Protein AF-A0A9D6UZ31-F1 (afdb_monomer)

Secondary structure (DSSP, 8-state):
------------PPP------PPPPTT-------GGGS--GGGSSS------TT--------HHHHHHH--HHHHHHHHHHHHHHHHHS-TT-TTEEETTHHHHHHHHHHHHHHHHHTT-HHHHHHHHHHHHHHHHSSEEEEEE-GGG-EEEEEEE-HHHHHHHHHHHHHHHHHHHHHHHH---PPPPGGGHHHHSSSSS---HHHHHH-GGGHHHHHHHHHHHHTT-HHHHHHHHHHHHHHHHHHHHHHHT----HHHHHH--HHHHHHHHHHHHHTS--SSHHHHHHHHHHHHHHHHHHHHHHHH--GGGGTT-TTPPP--HHHHHHHHHHHHHHHHHHHHH--S----TT-HHHHHHT--

Organism: NCBI:txid2358

Radius of gyration: 33.97 Å; Cα contacts (8 Å, |Δi|>4): 295; chains: 1; bounding box: 87×53×92 Å

Sequence (363 aa):
MIEVSGSGFGGKLFTKGDVILDRPKKGDIMLNLPFELQNDKRMRENCEPLPPKDLESYCIVNLWRLMITFDAGKIFETVQDMWSHAHRIPPNLPNFHIPDCDQIMMKADFLCSELSKAELAASLGEAKKLQQFWNTAGAPVQIQMGQQGIQECRKLSVFDVLQYQDITQKLMSIVVGELSSRTVMIMPFTKIGYYDGTKVTFSEKAREKFPLIQREMDQAGKCFAFRRHAACVFHLMRVMEHIVQCLADQFRVDLRRRDLREKTWGNLLNEMRNKVNGMKEGTVKQIEKKESFRHICALFDDVCRATRNPLLHAKIMNIESYDEEEARNAIDRVMWFINDLALLSRLTVIDFTNPDLFKKRIR

Structure (mmCIF, N/CA/C/O backbone):
data_AF-A0A9D6UZ31-F1
#
_entry.id   AF-A0A9D6UZ31-F1
#
loop_
_atom_site.group_PDB
_atom_site.id
_atom_site.type_symbol
_atom_site.label_atom_id
_atom_site.label_alt_id
_atom_site.label_comp_id
_atom_site.label_asym_id
_atom_site.label_entity_id
_atom_site.label_seq_id
_atom_site.pdbx_PDB_ins_code
_atom_site.Cartn_x
_atom_site.Cartn_y
_atom_site.Cartn_z
_atom_site.occupancy
_atom_site.B_iso_or_equiv
_atom_site.auth_seq_id
_atom_site.auth_comp_id
_atom_site.auth_asym_id
_atom_site.auth_atom_id
_atom_site.pdbx_PDB_model_num
ATOM 1 N N . MET A 1 1 ? 49.092 -23.821 19.931 1.00 42.19 1 MET A N 1
ATOM 2 C CA . MET A 1 1 ? 48.859 -25.128 19.275 1.00 42.19 1 MET A CA 1
ATOM 3 C C . MET A 1 1 ? 47.354 -25.341 19.246 1.00 42.19 1 MET A C 1
ATOM 5 O O . MET A 1 1 ? 46.794 -25.628 20.287 1.00 42.19 1 MET A O 1
ATOM 9 N N . ILE A 1 2 ? 46.606 -25.066 18.185 1.00 28.67 2 ILE A N 1
ATOM 10 C CA . ILE A 1 2 ? 46.879 -25.100 16.743 1.00 28.67 2 ILE A CA 1
ATOM 11 C C . ILE A 1 2 ? 46.802 -23.676 16.168 1.00 28.67 2 ILE A C 1
ATOM 13 O O . ILE A 1 2 ? 45.868 -22.936 16.463 1.00 28.67 2 ILE A O 1
ATOM 17 N N . GLU A 1 3 ? 47.822 -23.294 15.401 1.00 25.97 3 GLU A N 1
ATOM 18 C CA . GLU A 1 3 ? 47.861 -22.068 14.601 1.00 25.97 3 GLU A CA 1
ATOM 19 C C . GLU A 1 3 ? 47.136 -22.302 13.275 1.00 25.97 3 GLU A C 1
ATOM 21 O O . GLU A 1 3 ? 47.400 -23.289 12.591 1.00 25.97 3 GLU A O 1
ATOM 26 N N . VAL A 1 4 ? 46.274 -21.365 12.884 1.00 30.98 4 VAL A N 1
ATOM 27 C CA . VAL A 1 4 ? 45.922 -21.160 11.476 1.00 30.98 4 VAL A CA 1
ATOM 28 C C . VAL A 1 4 ? 46.147 -19.684 11.180 1.00 30.98 4 VAL A C 1
ATOM 30 O O . VAL A 1 4 ? 45.362 -18.817 11.557 1.00 30.98 4 VAL A O 1
ATOM 33 N N . SER A 1 5 ? 47.289 -19.406 10.562 1.00 35.97 5 SER A N 1
ATOM 34 C CA . SER A 1 5 ? 47.690 -18.106 10.041 1.00 35.97 5 SER A CA 1
ATOM 35 C C . SER A 1 5 ? 46.961 -17.824 8.725 1.00 35.97 5 SER A C 1
ATOM 37 O O . SER A 1 5 ? 47.108 -18.578 7.765 1.00 35.97 5 SER A O 1
ATOM 39 N N . GLY A 1 6 ? 46.211 -16.725 8.665 1.00 30.91 6 GLY A N 1
ATOM 40 C CA . GLY A 1 6 ? 45.540 -16.256 7.454 1.00 30.91 6 GLY A CA 1
ATOM 41 C C . GLY A 1 6 ? 45.381 -14.739 7.474 1.00 30.91 6 GLY A C 1
ATOM 42 O O . GLY A 1 6 ? 44.493 -14.202 8.122 1.00 30.91 6 GLY A O 1
ATOM 43 N N . SER A 1 7 ? 46.309 -14.080 6.792 1.00 31.27 7 SER A N 1
ATOM 44 C CA . SER A 1 7 ? 46.447 -12.654 6.481 1.00 31.27 7 SER A CA 1
ATOM 45 C C . SER A 1 7 ? 45.171 -11.790 6.431 1.00 31.27 7 SER A C 1
ATOM 47 O O . SER A 1 7 ? 44.326 -11.948 5.557 1.00 31.27 7 SER A O 1
ATOM 49 N N . GLY A 1 8 ? 45.142 -10.777 7.302 1.00 33.91 8 GLY A N 1
ATOM 50 C CA . GLY A 1 8 ? 44.978 -9.362 6.945 1.00 33.91 8 GLY A CA 1
ATOM 51 C C . GLY A 1 8 ? 43.795 -8.937 6.071 1.00 33.91 8 GLY A C 1
ATOM 52 O O . GLY A 1 8 ? 43.958 -8.748 4.873 1.00 33.91 8 GLY A O 1
ATOM 53 N N . PHE A 1 9 ? 42.681 -8.577 6.710 1.00 29.66 9 PHE A N 1
ATOM 54 C CA . PHE A 1 9 ? 41.829 -7.472 6.258 1.00 29.66 9 PHE A CA 1
ATOM 55 C C . PHE A 1 9 ? 41.402 -6.653 7.480 1.00 29.66 9 PHE A C 1
ATOM 57 O O . PHE A 1 9 ? 40.640 -7.108 8.331 1.00 29.66 9 PHE A O 1
ATOM 64 N N . GLY A 1 10 ? 41.953 -5.444 7.599 1.00 31.66 10 GLY A N 1
ATOM 65 C CA . GLY A 1 10 ? 41.626 -4.497 8.660 1.00 31.66 10 GLY A CA 1
ATOM 66 C C . GLY A 1 10 ? 40.251 -3.877 8.435 1.00 31.66 10 GLY A C 1
ATOM 67 O O . GLY A 1 10 ? 40.140 -2.828 7.809 1.00 31.66 10 GLY A O 1
ATOM 68 N N . GLY A 1 11 ? 39.206 -4.510 8.963 1.00 28.58 11 GLY A N 1
ATOM 69 C CA . GLY A 1 11 ? 37.891 -3.895 9.118 1.00 28.58 11 GLY A CA 1
ATOM 70 C C . GLY A 1 11 ? 37.799 -3.185 10.467 1.00 28.58 11 GLY A C 1
ATOM 71 O O . GLY A 1 11 ? 37.695 -3.839 11.502 1.00 28.58 11 GLY A O 1
ATOM 72 N N . LYS A 1 12 ? 37.824 -1.847 10.478 1.00 30.34 12 LYS A N 1
ATOM 73 C CA . LYS A 1 12 ? 37.395 -1.078 11.654 1.00 30.34 12 LYS A CA 1
ATOM 74 C C . LYS A 1 12 ? 35.886 -1.265 11.831 1.00 30.34 12 LYS A C 1
ATOM 76 O O . LYS A 1 12 ? 35.104 -0.772 11.022 1.00 30.34 12 LYS A O 1
ATOM 81 N N . LEU A 1 13 ? 35.494 -1.942 12.912 1.00 29.28 13 LEU A N 1
ATOM 82 C CA . LEU A 1 13 ? 34.173 -1.784 13.518 1.00 29.28 13 LEU A CA 1
ATOM 83 C C . LEU A 1 13 ? 33.996 -0.303 13.885 1.00 29.28 13 LEU A C 1
ATOM 85 O O . LEU A 1 13 ? 34.742 0.210 14.718 1.00 29.28 13 LEU A O 1
ATOM 89 N N . PHE A 1 14 ? 33.006 0.368 13.299 1.00 30.25 14 PHE A N 1
ATOM 90 C CA . PHE A 1 14 ? 32.511 1.631 13.837 1.00 30.25 14 PHE A CA 1
ATOM 91 C C . PHE A 1 14 ? 31.287 1.361 14.704 1.00 30.25 14 PHE A C 1
ATOM 93 O O . PHE A 1 14 ? 30.299 0.762 14.282 1.00 30.25 14 PHE A O 1
ATOM 100 N N . THR A 1 15 ? 31.413 1.773 15.959 1.00 31.95 15 THR A N 1
ATOM 101 C CA . THR A 1 15 ? 30.389 1.728 16.990 1.00 31.95 15 THR A CA 1
ATOM 102 C C . THR A 1 15 ? 29.293 2.759 16.737 1.00 31.95 15 THR A C 1
ATOM 104 O O . THR A 1 15 ? 29.539 3.850 16.232 1.00 31.95 15 THR A O 1
ATOM 107 N N . LYS A 1 16 ? 28.092 2.374 17.167 1.00 36.47 16 LYS A N 1
ATOM 108 C CA . LYS A 1 16 ? 26.854 3.142 17.321 1.00 36.47 16 LYS A CA 1
ATOM 109 C C . LYS A 1 16 ? 27.105 4.609 17.722 1.00 36.47 16 LYS A C 1
ATOM 111 O O . LYS A 1 16 ? 27.564 4.875 18.829 1.00 36.47 16 LYS A O 1
ATOM 116 N N . GLY A 1 17 ? 26.770 5.528 16.823 1.00 28.98 17 GLY A N 1
ATOM 117 C CA . GLY A 1 17 ? 26.708 6.970 17.047 1.00 28.98 17 GLY A CA 1
ATOM 118 C C . GLY A 1 17 ? 25.622 7.545 16.143 1.00 28.98 17 GLY A C 1
ATOM 119 O O . GLY A 1 17 ? 25.497 7.124 14.993 1.00 28.98 17 GLY A O 1
ATOM 120 N N . ASP A 1 18 ? 24.787 8.414 16.698 1.00 30.33 18 ASP A N 1
ATOM 121 C CA . ASP A 1 18 ? 23.574 8.932 16.072 1.00 30.33 18 ASP A CA 1
ATOM 122 C C . ASP A 1 18 ? 23.860 9.598 14.719 1.00 30.33 18 ASP A C 1
ATOM 124 O O . ASP A 1 18 ? 24.549 10.614 14.634 1.00 30.33 18 ASP A O 1
ATOM 128 N N . VAL A 1 19 ? 23.302 9.036 13.643 1.00 28.27 19 VAL A N 1
ATOM 129 C CA . VAL A 1 19 ? 23.251 9.714 12.345 1.00 28.27 19 VAL A CA 1
ATOM 130 C C . VAL A 1 19 ? 22.052 10.651 12.379 1.00 28.27 19 VAL A C 1
ATOM 132 O O . VAL A 1 19 ? 20.923 10.264 12.075 1.00 28.27 19 VAL A O 1
ATOM 135 N N . ILE A 1 20 ? 22.303 11.901 12.758 1.00 30.25 20 ILE A N 1
ATOM 136 C CA . ILE A 1 20 ? 21.423 13.010 12.397 1.00 30.25 20 ILE A CA 1
ATOM 137 C C . ILE A 1 20 ? 21.547 13.156 10.878 1.00 30.25 20 ILE A C 1
ATOM 139 O O . ILE A 1 20 ? 22.547 13.657 10.368 1.00 30.25 20 ILE A O 1
ATOM 143 N N . LEU A 1 21 ? 20.557 12.653 10.139 1.00 29.62 21 LEU A N 1
ATOM 144 C CA . LEU A 1 21 ? 20.412 12.968 8.722 1.00 29.62 21 LEU A CA 1
ATOM 145 C C . LEU A 1 21 ? 19.961 14.425 8.627 1.00 29.62 21 LEU A C 1
ATOM 147 O O . LEU A 1 21 ? 18.776 14.728 8.785 1.00 29.62 21 LEU A O 1
ATOM 151 N N . ASP A 1 22 ? 20.913 15.324 8.389 1.00 32.62 22 ASP A N 1
ATOM 152 C CA . ASP A 1 22 ? 20.599 16.679 7.957 1.00 32.62 22 ASP A CA 1
ATOM 153 C C . ASP A 1 22 ? 19.713 16.603 6.707 1.00 32.62 22 ASP A C 1
ATOM 155 O O . ASP A 1 22 ? 19.999 15.876 5.749 1.00 32.62 22 ASP A O 1
ATOM 159 N N . ARG A 1 23 ? 18.593 17.336 6.725 1.00 29.58 23 ARG A N 1
ATOM 160 C CA . ARG A 1 23 ? 17.731 17.469 5.546 1.00 29.58 23 ARG A CA 1
ATOM 161 C C . ARG A 1 23 ? 18.576 18.055 4.409 1.00 29.58 23 ARG A C 1
ATOM 163 O O . ARG A 1 23 ? 19.210 19.089 4.633 1.00 29.58 23 ARG A O 1
ATOM 170 N N . PRO A 1 24 ? 18.552 17.484 3.191 1.00 31.73 24 PRO A N 1
ATOM 171 C CA . PRO A 1 24 ? 19.231 18.105 2.067 1.00 31.73 24 PRO A CA 1
ATOM 172 C C . PRO A 1 24 ? 18.641 19.500 1.857 1.00 31.73 24 PRO A C 1
ATOM 174 O O . PRO A 1 24 ? 17.418 19.677 1.771 1.00 31.73 24 PRO A O 1
ATOM 177 N N . LYS A 1 25 ? 19.513 20.510 1.821 1.00 38.84 25 LYS A N 1
ATOM 178 C CA . LYS A 1 25 ? 19.109 21.858 1.435 1.00 38.84 25 LYS A CA 1
ATOM 179 C C . LYS A 1 25 ? 18.654 21.804 -0.021 1.00 38.84 25 LYS A C 1
ATOM 181 O O . LYS A 1 25 ? 19.162 21.037 -0.837 1.00 38.84 25 LYS A O 1
ATOM 186 N N . LYS A 1 26 ? 17.638 22.606 -0.333 1.00 30.84 26 LYS A N 1
ATOM 187 C CA . LYS A 1 26 ? 17.057 22.736 -1.671 1.00 30.84 26 LYS A CA 1
ATOM 188 C C . LYS A 1 26 ? 18.164 23.160 -2.655 1.00 30.84 26 LYS A C 1
ATOM 190 O O . LYS A 1 26 ? 18.496 24.338 -2.704 1.00 30.84 26 LYS A O 1
ATOM 195 N N . GLY A 1 27 ? 18.742 22.202 -3.383 1.00 40.00 27 GLY A N 1
ATOM 196 C CA . GLY A 1 27 ? 19.850 22.432 -4.321 1.00 40.00 27 GLY A CA 1
ATOM 197 C C . GLY A 1 27 ? 20.793 21.241 -4.538 1.00 40.00 27 GLY A C 1
ATOM 198 O O . GLY A 1 27 ? 21.390 21.145 -5.604 1.00 40.00 27 GLY A O 1
ATOM 199 N N . ASP A 1 28 ? 20.871 20.295 -3.599 1.00 36.41 28 ASP A N 1
ATOM 200 C CA . ASP A 1 28 ? 21.966 19.310 -3.581 1.00 36.41 28 ASP A CA 1
ATOM 201 C C . ASP A 1 28 ? 21.603 17.934 -4.167 1.00 36.41 28 ASP A C 1
ATOM 203 O O . ASP A 1 28 ? 21.818 16.922 -3.515 1.00 36.41 28 ASP A O 1
ATOM 207 N N . ILE A 1 29 ? 21.061 17.872 -5.389 1.00 36.91 29 ILE A N 1
ATOM 208 C CA . ILE A 1 29 ? 21.222 16.709 -6.292 1.00 36.91 29 ILE A CA 1
ATOM 209 C C . ILE A 1 29 ? 21.185 17.236 -7.734 1.00 36.91 29 ILE A C 1
ATOM 211 O O . ILE A 1 29 ? 20.146 17.228 -8.391 1.00 36.91 29 ILE A O 1
ATOM 215 N N . MET A 1 30 ? 22.321 17.717 -8.237 1.00 30.22 30 MET A N 1
ATOM 216 C CA . MET A 1 30 ? 22.546 17.840 -9.678 1.00 30.22 30 MET A CA 1
ATOM 217 C C . MET A 1 30 ? 23.389 16.646 -10.116 1.00 30.22 30 MET A C 1
ATOM 219 O O . MET A 1 30 ? 24.592 16.593 -9.866 1.00 30.22 30 MET A O 1
ATOM 223 N N . LEU A 1 31 ? 22.751 15.665 -10.755 1.00 36.84 31 LEU A N 1
ATOM 224 C CA . LEU A 1 31 ? 23.470 14.703 -11.583 1.00 36.84 31 LEU A CA 1
ATOM 225 C C . LEU A 1 31 ? 24.083 15.496 -12.744 1.00 36.84 31 LEU A C 1
ATOM 227 O O . LEU A 1 31 ? 23.355 16.130 -13.507 1.00 36.84 31 LEU A O 1
ATOM 231 N N . ASN A 1 32 ? 25.414 15.498 -12.841 1.00 34.50 32 ASN A N 1
ATOM 232 C CA . ASN A 1 32 ? 26.151 16.114 -13.943 1.00 34.50 32 ASN A CA 1
ATOM 233 C C . ASN A 1 32 ? 25.813 15.394 -15.258 1.00 34.50 32 ASN A C 1
ATOM 235 O O . ASN A 1 32 ? 26.484 14.442 -15.649 1.00 34.50 32 ASN A O 1
ATOM 239 N N . LEU A 1 33 ? 24.758 15.847 -15.930 1.00 34.47 33 LEU A N 1
ATOM 240 C CA . LEU A 1 33 ? 24.514 15.583 -17.344 1.00 34.47 33 LEU A CA 1
ATOM 241 C C . LEU A 1 33 ? 25.217 16.667 -18.185 1.00 34.47 33 LEU A C 1
ATOM 243 O O . LEU A 1 33 ? 25.325 17.807 -17.724 1.00 34.47 33 LEU A O 1
ATOM 247 N N . PRO A 1 34 ? 25.685 16.349 -19.406 1.00 37.41 34 PRO A N 1
ATOM 248 C CA .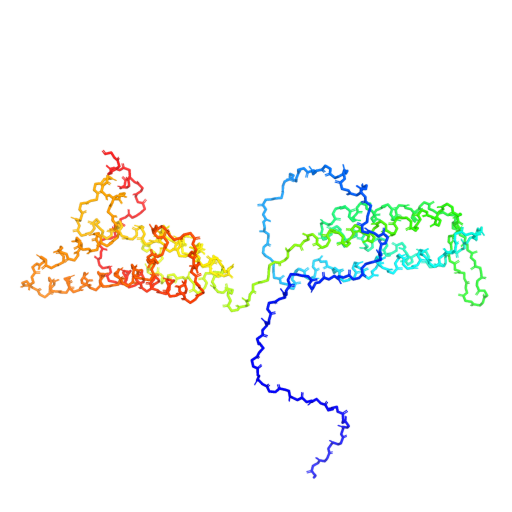 PRO A 1 34 ? 26.323 17.319 -20.292 1.00 37.41 34 PRO A CA 1
ATOM 249 C C . PRO A 1 34 ? 25.437 18.552 -20.534 1.00 37.41 34 PRO A C 1
ATOM 251 O O . PRO A 1 34 ? 24.231 18.433 -20.761 1.00 37.41 34 PRO A O 1
ATOM 254 N N . PHE A 1 35 ? 26.054 19.737 -20.511 1.00 38.12 35 PHE A N 1
ATOM 255 C CA . PHE A 1 35 ? 25.408 21.059 -20.593 1.00 38.12 35 PHE A CA 1
ATOM 256 C C . PHE A 1 35 ? 24.527 21.254 -21.848 1.00 38.12 35 PHE A C 1
ATOM 258 O O . PHE A 1 35 ? 23.606 22.067 -21.851 1.00 38.12 35 PHE A O 1
ATOM 265 N N . GLU A 1 36 ? 24.750 20.462 -22.897 1.00 43.03 36 GLU A N 1
ATOM 266 C CA . GLU A 1 36 ? 24.032 20.538 -24.176 1.00 43.03 36 GLU A CA 1
ATOM 267 C C . GLU A 1 36 ? 22.609 19.945 -24.138 1.00 43.03 36 GLU A C 1
ATOM 269 O O . GLU A 1 36 ? 21.803 20.242 -25.015 1.00 43.03 36 GLU A O 1
ATOM 274 N N . LEU A 1 37 ? 22.243 19.188 -23.095 1.00 40.44 37 LEU A N 1
ATOM 275 C CA . LEU A 1 37 ? 20.915 18.564 -22.960 1.00 40.44 37 LEU A CA 1
ATOM 276 C C . LEU A 1 37 ? 19.906 19.381 -22.134 1.00 40.44 37 LEU A C 1
ATOM 278 O O . LEU A 1 37 ? 18.728 19.031 -22.082 1.00 40.44 37 LEU A O 1
ATOM 282 N N . GLN A 1 38 ? 20.324 20.476 -21.493 1.00 40.34 38 GLN A N 1
ATOM 283 C CA . GLN A 1 38 ? 19.450 21.229 -20.581 1.00 40.34 38 GLN A CA 1
ATOM 284 C C . GLN A 1 38 ? 18.554 22.274 -21.273 1.00 40.34 38 GLN A C 1
ATOM 286 O O . GLN A 1 38 ? 17.633 22.786 -20.637 1.00 40.34 38 GLN A O 1
ATOM 291 N N . ASN A 1 39 ? 18.760 22.562 -22.566 1.00 38.50 39 ASN A N 1
ATOM 292 C CA . ASN A 1 39 ? 18.092 23.676 -23.259 1.00 38.50 39 ASN A CA 1
ATOM 293 C C . ASN A 1 39 ? 17.247 23.304 -24.494 1.00 38.50 39 ASN A C 1
ATOM 295 O O . ASN A 1 39 ? 16.763 24.210 -25.178 1.00 38.50 39 ASN A O 1
ATOM 299 N N . ASP A 1 40 ? 16.999 22.021 -24.786 1.00 44.62 40 ASP A N 1
ATOM 300 C CA . ASP A 1 40 ? 16.168 21.671 -25.947 1.00 44.62 40 ASP A CA 1
ATOM 301 C C . ASP A 1 40 ? 14.661 21.782 -25.646 1.00 44.62 40 ASP A C 1
ATOM 303 O O . ASP A 1 40 ? 14.027 20.896 -25.065 1.00 44.62 40 ASP A O 1
ATOM 307 N N . LYS A 1 41 ? 14.064 22.903 -26.070 1.00 39.81 41 LYS A N 1
ATOM 308 C CA . LYS A 1 41 ? 12.619 23.166 -25.983 1.00 39.81 41 LYS A CA 1
ATOM 309 C C . LYS A 1 41 ? 11.765 22.183 -26.800 1.00 39.81 41 LYS A C 1
ATOM 311 O O . LYS A 1 41 ? 10.575 22.076 -26.522 1.00 39.81 41 LYS A O 1
ATOM 316 N N . ARG A 1 42 ? 12.333 21.429 -27.753 1.00 43.38 42 ARG A N 1
ATOM 317 C CA . ARG A 1 42 ? 11.561 20.537 -28.642 1.00 43.38 42 ARG A CA 1
ATOM 318 C C . ARG A 1 42 ? 11.074 19.242 -27.989 1.00 43.38 42 ARG A C 1
ATOM 320 O O . ARG A 1 42 ? 10.175 18.604 -28.528 1.00 43.38 42 ARG A O 1
ATOM 327 N N . MET A 1 43 ? 11.588 18.878 -26.814 1.00 36.53 43 MET A N 1
ATOM 328 C CA . MET A 1 43 ? 11.158 17.670 -26.091 1.00 36.53 43 MET A CA 1
ATOM 329 C C . MET A 1 43 ? 9.902 17.868 -25.222 1.00 36.53 43 MET A C 1
ATOM 331 O O . MET A 1 43 ? 9.382 16.893 -24.688 1.00 36.53 43 MET A O 1
ATOM 335 N N . ARG A 1 44 ? 9.396 19.102 -25.055 1.00 37.81 44 ARG A N 1
ATOM 336 C CA . ARG A 1 44 ? 8.249 19.376 -24.162 1.00 37.81 44 ARG A CA 1
ATOM 337 C C . ARG A 1 44 ? 6.886 19.445 -24.851 1.00 37.81 44 ARG A C 1
ATOM 339 O O . ARG A 1 44 ? 5.886 19.423 -24.146 1.00 37.81 44 ARG A O 1
ATOM 346 N N . GLU A 1 45 ? 6.819 19.504 -26.181 1.00 37.41 45 GLU A N 1
ATOM 347 C CA . GLU A 1 45 ? 5.571 19.875 -26.876 1.00 37.41 45 GLU A CA 1
ATOM 348 C C . GLU A 1 45 ? 4.908 18.759 -27.705 1.00 37.41 45 GLU A C 1
ATOM 350 O O . GLU A 1 45 ? 3.845 19.001 -28.257 1.00 37.41 45 GLU A O 1
ATOM 355 N N . ASN A 1 46 ? 5.435 17.525 -27.744 1.00 38.22 46 ASN A N 1
ATOM 356 C CA . ASN A 1 46 ? 4.878 16.456 -28.603 1.00 38.22 46 ASN A CA 1
ATOM 357 C C . ASN A 1 46 ? 4.524 15.129 -27.904 1.00 38.22 46 ASN A C 1
ATOM 359 O O . ASN A 1 46 ? 4.414 14.097 -28.563 1.00 38.22 46 ASN A O 1
ATOM 363 N N . CYS A 1 47 ? 4.289 15.135 -26.593 1.00 32.53 47 CYS A N 1
ATOM 364 C CA . CYS A 1 47 ? 3.661 13.994 -25.922 1.00 32.53 47 CYS A CA 1
ATOM 365 C C . CYS A 1 47 ? 2.218 14.353 -25.570 1.00 32.53 47 CYS A C 1
ATOM 367 O O . CYS A 1 47 ? 1.938 14.787 -24.453 1.00 32.53 47 CYS A O 1
ATOM 369 N N . GLU A 1 48 ? 1.295 14.177 -26.520 1.00 37.16 48 GLU A N 1
ATOM 370 C CA . GLU A 1 48 ? -0.112 14.031 -26.147 1.00 37.16 48 GLU A CA 1
ATOM 371 C C . GLU A 1 48 ? -0.227 12.822 -25.204 1.00 37.16 48 GLU A C 1
ATOM 373 O O . GLU A 1 48 ? 0.270 11.738 -25.534 1.00 37.16 48 GLU A O 1
ATOM 378 N N . PRO A 1 49 ? -0.835 12.969 -24.015 1.00 39.16 49 PRO A N 1
ATOM 379 C CA . PRO A 1 49 ? -1.029 11.840 -23.130 1.00 39.16 49 PRO A CA 1
ATOM 380 C C . PRO A 1 49 ? -2.072 10.923 -23.765 1.00 39.16 49 PRO A C 1
ATOM 382 O O . PRO A 1 49 ? -3.261 11.238 -23.796 1.00 39.16 49 PRO A O 1
ATOM 385 N N . LEU A 1 50 ? -1.631 9.768 -24.265 1.00 39.62 50 LEU A N 1
ATOM 386 C CA . LEU A 1 50 ? -2.550 8.673 -24.541 1.00 39.62 50 LEU A CA 1
ATOM 387 C C . LEU A 1 50 ? -3.268 8.343 -23.224 1.00 39.62 50 LEU A C 1
ATOM 389 O O . LEU A 1 50 ? -2.589 8.047 -22.236 1.00 39.62 50 LEU A O 1
ATOM 393 N N . PRO A 1 51 ? -4.610 8.403 -23.163 1.00 38.06 51 PRO A N 1
ATOM 394 C CA . PRO A 1 51 ? -5.315 7.989 -21.968 1.00 38.06 51 PRO A CA 1
ATOM 395 C C . PRO A 1 51 ? -5.101 6.479 -21.812 1.00 38.06 51 PRO A C 1
ATOM 397 O O . PRO A 1 51 ? -5.429 5.723 -22.734 1.00 38.06 51 PRO A O 1
ATOM 400 N N . PRO A 1 52 ? -4.554 6.008 -20.683 1.00 46.81 52 PRO A N 1
ATOM 401 C CA . PRO A 1 52 ? -4.421 4.585 -20.460 1.00 46.81 52 PRO A CA 1
ATOM 402 C C . PRO A 1 52 ? -5.812 4.007 -20.197 1.00 46.81 52 PRO A C 1
ATOM 404 O O . PRO A 1 52 ? -6.380 4.168 -19.119 1.00 46.81 52 PRO A O 1
ATOM 407 N N . LYS A 1 53 ? -6.376 3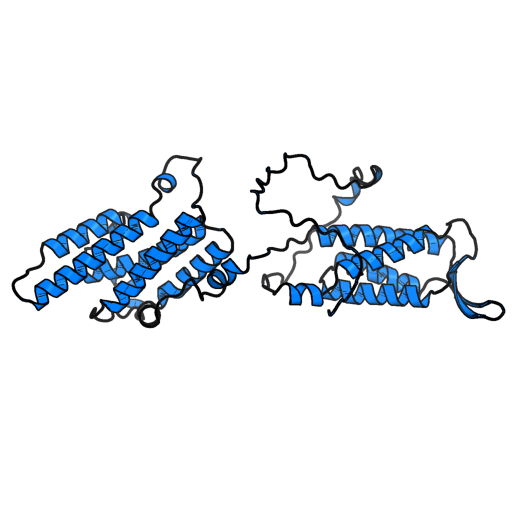.344 -21.208 1.00 46.62 53 LYS A N 1
ATOM 408 C CA . LYS A 1 53 ? -7.477 2.403 -21.009 1.00 46.62 53 LYS A CA 1
ATOM 409 C C . LYS A 1 53 ? -6.875 1.176 -20.314 1.00 46.62 53 LYS A C 1
ATOM 411 O O . LYS A 1 53 ? -6.011 0.527 -20.891 1.00 46.62 53 LYS A O 1
ATOM 416 N N . ASP A 1 54 ? -7.298 0.952 -19.069 1.00 42.50 54 ASP A N 1
ATOM 417 C CA . ASP A 1 54 ? -7.021 -0.204 -18.193 1.00 42.50 54 ASP A CA 1
ATOM 418 C C . ASP A 1 54 ? -5.844 -0.103 -17.188 1.00 42.50 54 ASP A C 1
ATOM 420 O O . ASP A 1 54 ? -5.434 -1.112 -16.615 1.00 42.50 54 ASP A O 1
ATOM 424 N N . LEU A 1 55 ? -5.344 1.099 -16.856 1.00 44.84 55 LEU A N 1
ATOM 425 C CA . LEU A 1 55 ? -4.454 1.299 -15.689 1.00 44.84 55 LEU A CA 1
ATOM 426 C C . LEU A 1 55 ? -5.257 1.570 -14.402 1.00 44.84 55 LEU A C 1
ATOM 428 O O . LEU A 1 55 ? -5.268 2.700 -13.920 1.00 44.84 55 LEU A O 1
ATOM 432 N N . GLU A 1 56 ? -5.930 0.576 -13.813 1.00 48.72 56 GLU A N 1
ATOM 433 C CA . GLU A 1 56 ? -6.712 0.824 -12.577 1.00 48.72 56 GLU A CA 1
ATOM 434 C C . GLU A 1 56 ? -6.426 -0.097 -11.381 1.00 48.72 56 GLU A C 1
ATOM 436 O O . GLU A 1 56 ? -7.186 -0.119 -10.414 1.00 48.72 56 GLU A O 1
ATOM 441 N N . SER A 1 57 ? -5.290 -0.797 -11.339 1.00 56.19 57 SER A N 1
ATOM 442 C CA . SER A 1 57 ? -4.880 -1.450 -10.089 1.00 56.19 57 SER A CA 1
ATOM 443 C C . SER A 1 57 ? -3.398 -1.279 -9.802 1.00 56.19 57 SER A C 1
ATOM 445 O O . SER A 1 57 ? -2.550 -1.906 -10.431 1.00 56.19 57 SER A O 1
ATOM 447 N N . TYR A 1 58 ? -3.086 -0.472 -8.788 1.00 66.69 58 TYR A N 1
ATOM 448 C CA . TYR A 1 58 ? -1.796 -0.547 -8.113 1.00 66.69 58 TYR A CA 1
ATOM 449 C C . TYR A 1 58 ? -1.583 -1.990 -7.634 1.00 66.69 58 TYR A C 1
ATOM 451 O O . TYR A 1 58 ? -2.400 -2.523 -6.881 1.00 66.69 58 TYR A O 1
ATOM 459 N N . CYS A 1 59 ? -0.501 -2.631 -8.072 1.00 71.38 59 CYS A N 1
ATOM 460 C CA . CYS A 1 59 ? -0.131 -3.963 -7.609 1.00 71.38 59 CYS A CA 1
ATOM 461 C C . CYS A 1 59 ? 0.924 -3.847 -6.507 1.00 71.38 59 CYS A C 1
ATOM 463 O O . CYS A 1 59 ? 1.908 -3.120 -6.647 1.00 71.38 59 CYS A O 1
ATOM 465 N N . ILE A 1 60 ? 0.732 -4.580 -5.412 1.00 81.69 60 ILE A N 1
ATOM 466 C CA . ILE A 1 60 ? 1.736 -4.696 -4.357 1.00 81.69 60 ILE A CA 1
ATOM 467 C C . ILE A 1 60 ? 2.510 -5.982 -4.595 1.00 81.69 60 ILE A C 1
ATOM 469 O O . ILE A 1 60 ? 1.983 -7.087 -4.469 1.00 81.69 60 ILE A O 1
ATOM 473 N N . VAL A 1 61 ? 3.777 -5.816 -4.954 1.00 84.38 61 VAL A N 1
ATOM 474 C CA . VAL A 1 61 ? 4.725 -6.903 -5.179 1.00 84.38 61 VAL A CA 1
ATOM 475 C C . VAL A 1 61 ? 5.823 -6.837 -4.127 1.00 84.38 61 VAL A C 1
ATOM 477 O O . VAL A 1 61 ? 6.235 -5.758 -3.703 1.00 84.38 61 VAL A O 1
ATOM 480 N N . ASN A 1 62 ? 6.305 -7.998 -3.684 1.00 86.31 62 ASN A N 1
ATOM 481 C CA . ASN A 1 62 ? 7.515 -8.020 -2.871 1.00 86.31 62 ASN A CA 1
ATOM 482 C C . ASN A 1 62 ? 8.727 -7.619 -3.732 1.00 86.31 62 ASN A C 1
ATOM 484 O O . ASN A 1 62 ? 8.720 -7.785 -4.954 1.00 86.31 62 ASN A O 1
ATOM 488 N N . LEU A 1 63 ? 9.767 -7.089 -3.084 1.00 86.31 63 LEU A N 1
ATOM 489 C CA . LEU A 1 63 ? 10.944 -6.561 -3.776 1.00 86.31 63 LEU A CA 1
ATOM 490 C C . LEU A 1 63 ? 11.629 -7.621 -4.650 1.00 86.31 63 LEU A C 1
ATOM 492 O O . LEU A 1 63 ? 12.027 -7.316 -5.767 1.00 86.31 63 LEU A O 1
ATOM 496 N N . TRP A 1 64 ? 11.698 -8.871 -4.182 1.00 87.44 64 TRP A N 1
ATOM 497 C CA . TRP A 1 64 ? 12.255 -9.979 -4.961 1.00 87.44 64 TRP A CA 1
ATOM 498 C C . TRP A 1 64 ? 11.511 -10.171 -6.283 1.00 87.44 64 TRP A C 1
ATOM 500 O O . TRP A 1 64 ? 12.130 -10.217 -7.339 1.00 87.44 64 TRP A O 1
ATOM 510 N N . ARG A 1 65 ? 10.175 -10.214 -6.237 1.00 85.81 65 ARG A N 1
ATOM 511 C CA . ARG A 1 65 ? 9.325 -10.352 -7.417 1.00 85.81 65 ARG A CA 1
ATOM 512 C C . ARG A 1 65 ? 9.531 -9.188 -8.377 1.00 85.81 65 ARG A C 1
ATOM 514 O O . ARG A 1 65 ? 9.609 -9.427 -9.574 1.00 85.81 65 ARG A O 1
ATOM 521 N N . LEU A 1 66 ? 9.656 -7.961 -7.867 1.00 86.06 66 LEU A N 1
ATOM 522 C CA . LEU A 1 66 ? 9.969 -6.794 -8.692 1.00 86.06 66 LEU A CA 1
ATOM 523 C C . LEU A 1 66 ? 11.320 -6.968 -9.407 1.00 86.06 66 LEU A C 1
ATOM 525 O O . LEU A 1 66 ? 11.375 -6.819 -10.622 1.00 86.06 66 LEU A O 1
ATOM 529 N N . MET A 1 67 ? 12.367 -7.363 -8.675 1.00 84.31 67 MET A N 1
ATOM 530 C CA . MET A 1 67 ? 13.722 -7.552 -9.213 1.00 84.31 67 MET A CA 1
ATOM 531 C C . MET A 1 67 ? 13.824 -8.683 -10.247 1.00 84.31 67 MET A C 1
ATOM 533 O O . MET A 1 67 ? 14.614 -8.573 -11.175 1.00 84.31 67 MET A O 1
ATOM 537 N N . ILE A 1 68 ? 13.040 -9.761 -10.116 1.00 85.50 68 ILE A N 1
ATOM 538 C CA . ILE A 1 68 ? 13.029 -10.855 -11.110 1.00 85.50 68 ILE A CA 1
ATOM 539 C C . ILE A 1 68 ? 12.085 -10.595 -12.291 1.00 85.50 68 ILE A C 1
ATOM 541 O O . ILE A 1 68 ? 12.147 -11.323 -13.278 1.00 85.50 68 ILE A O 1
ATOM 545 N N . THR A 1 69 ? 11.167 -9.625 -12.183 1.00 84.12 69 THR A N 1
ATOM 546 C CA . THR A 1 69 ? 10.219 -9.325 -13.272 1.00 84.12 69 THR A CA 1
ATOM 547 C C . THR A 1 69 ? 10.940 -8.644 -14.429 1.00 84.12 69 THR A C 1
ATOM 549 O O . THR A 1 69 ? 10.662 -8.958 -15.583 1.00 84.12 69 THR A O 1
ATOM 552 N N . PHE A 1 70 ? 11.878 -7.749 -14.122 1.00 85.19 70 PHE A N 1
ATOM 553 C CA . PHE A 1 70 ? 12.793 -7.164 -15.093 1.00 85.19 70 PHE A CA 1
ATOM 554 C C . PHE A 1 70 ? 14.053 -6.666 -14.380 1.00 85.19 70 PHE A C 1
ATOM 556 O O . PHE A 1 70 ? 13.984 -6.137 -13.267 1.00 85.19 70 PHE A O 1
ATOM 563 N N . ASP A 1 71 ? 15.201 -6.799 -15.036 1.00 89.94 71 ASP A N 1
ATOM 564 C CA . ASP A 1 71 ? 16.471 -6.309 -14.506 1.00 89.94 71 ASP A CA 1
ATOM 565 C C . ASP A 1 71 ? 16.768 -4.914 -15.070 1.00 89.94 71 ASP A C 1
ATOM 567 O O . ASP A 1 71 ? 17.357 -4.757 -16.140 1.00 89.94 71 ASP A O 1
ATOM 571 N N . ALA A 1 72 ? 16.330 -3.876 -14.348 1.00 91.19 72 ALA A N 1
ATOM 572 C CA . ALA A 1 72 ? 16.558 -2.483 -14.737 1.00 91.19 72 ALA A CA 1
ATOM 573 C C . ALA A 1 72 ? 18.051 -2.155 -14.914 1.00 91.19 72 ALA A C 1
ATOM 575 O O . ALA A 1 72 ? 18.404 -1.381 -15.805 1.00 91.19 72 ALA A O 1
ATOM 576 N N . GLY A 1 73 ? 18.918 -2.760 -14.092 1.00 92.75 73 GLY A N 1
ATOM 577 C CA . GLY A 1 73 ? 20.365 -2.604 -14.200 1.00 92.75 73 GLY A CA 1
ATOM 578 C C . GLY A 1 73 ? 20.867 -3.195 -15.509 1.00 92.75 73 GLY A C 1
ATOM 579 O O . GLY A 1 73 ? 21.525 -2.505 -16.284 1.00 92.75 73 GLY A O 1
ATOM 580 N N . LYS A 1 74 ? 20.458 -4.428 -15.822 1.00 94.81 74 LYS A N 1
ATOM 581 C CA . LYS A 1 74 ? 20.854 -5.095 -17.062 1.00 94.81 74 LYS A CA 1
ATOM 582 C C . LYS A 1 74 ? 20.305 -4.421 -18.315 1.00 94.81 74 LYS A C 1
ATOM 584 O O . LYS A 1 74 ? 21.016 -4.358 -19.320 1.00 94.81 74 LYS A O 1
ATOM 589 N N . ILE A 1 75 ? 19.075 -3.902 -18.273 1.00 95.00 75 ILE A N 1
ATOM 590 C CA . ILE A 1 75 ? 18.511 -3.073 -19.349 1.00 95.00 75 ILE A CA 1
ATOM 591 C C . ILE A 1 75 ? 19.424 -1.866 -19.580 1.00 95.00 75 ILE A C 1
ATOM 593 O O . ILE A 1 75 ? 19.887 -1.661 -20.700 1.00 95.00 75 ILE A O 1
ATOM 597 N N . PHE A 1 76 ? 19.724 -1.103 -18.526 1.00 95.38 76 PHE A N 1
ATOM 598 C CA . PHE A 1 76 ? 20.550 0.098 -18.627 1.00 95.38 76 PHE A CA 1
ATOM 599 C C . PHE A 1 76 ? 21.965 -0.208 -19.135 1.00 95.38 76 PHE A C 1
ATOM 601 O O . PHE A 1 76 ? 22.415 0.427 -20.085 1.00 95.38 76 PHE A O 1
ATOM 608 N N . GLU A 1 77 ? 22.635 -1.217 -18.572 1.00 96.19 77 GLU A N 1
ATOM 609 C CA . GLU A 1 77 ? 23.958 -1.670 -19.021 1.00 96.19 77 GLU A CA 1
ATOM 610 C C . GLU A 1 77 ? 23.955 -2.052 -20.503 1.00 96.19 77 GLU A C 1
ATOM 612 O O . GLU A 1 77 ? 24.858 -1.673 -21.245 1.00 96.19 77 GLU A O 1
ATOM 617 N N . THR A 1 78 ? 22.929 -2.779 -20.953 1.00 97.38 78 THR A N 1
ATOM 618 C CA . THR A 1 78 ? 22.835 -3.232 -22.346 1.00 97.38 78 THR A CA 1
ATOM 619 C C . THR A 1 78 ? 22.612 -2.056 -23.296 1.00 97.38 78 THR A C 1
ATOM 621 O O . THR A 1 78 ? 23.261 -1.980 -24.338 1.00 97.38 78 THR A O 1
ATOM 624 N N . VAL A 1 79 ? 21.747 -1.104 -22.933 1.00 96.75 79 VAL A N 1
ATOM 625 C CA . VAL A 1 79 ? 21.538 0.119 -23.724 1.00 96.75 79 VAL A CA 1
ATOM 626 C C . VAL A 1 79 ? 22.813 0.963 -23.769 1.00 96.75 79 VAL A C 1
ATOM 628 O O . VAL A 1 79 ? 23.200 1.421 -24.843 1.00 96.75 79 VAL A O 1
ATOM 631 N N . GLN A 1 80 ? 23.499 1.128 -22.636 1.00 97.06 80 GLN A N 1
ATOM 632 C CA . GLN A 1 80 ? 24.751 1.880 -22.545 1.00 97.06 80 GLN A CA 1
ATOM 633 C C . GLN A 1 80 ? 25.869 1.243 -23.379 1.00 97.06 80 GLN A C 1
ATOM 635 O O . GLN A 1 80 ? 26.633 1.955 -24.036 1.00 97.06 80 GLN A O 1
ATOM 640 N N . ASP A 1 81 ? 25.968 -0.083 -23.370 1.00 96.81 81 ASP A N 1
ATOM 641 C CA . ASP A 1 81 ? 26.939 -0.826 -24.166 1.00 96.81 81 ASP A CA 1
ATOM 642 C C . ASP A 1 81 ? 26.662 -0.681 -25.671 1.00 96.81 81 ASP A C 1
ATOM 644 O O . ASP A 1 81 ? 27.562 -0.330 -26.433 1.00 96.81 81 ASP A O 1
ATOM 648 N N . MET A 1 82 ? 25.403 -0.827 -26.104 1.00 96.06 82 MET A N 1
ATOM 649 C CA . MET A 1 82 ? 25.019 -0.609 -27.506 1.00 96.06 82 MET A CA 1
ATOM 650 C C . MET A 1 82 ? 25.245 0.838 -27.956 1.00 96.06 82 MET A C 1
ATOM 652 O O . MET A 1 82 ? 25.728 1.067 -29.065 1.00 96.06 82 MET A O 1
ATOM 656 N N . TRP A 1 83 ? 24.934 1.811 -27.100 1.00 97.19 83 TRP A N 1
ATOM 657 C CA . TRP A 1 83 ? 25.220 3.222 -27.347 1.00 97.19 83 TRP A CA 1
ATOM 658 C C . TRP A 1 83 ? 26.725 3.466 -27.499 1.00 97.19 83 TRP A C 1
ATOM 660 O O . TRP A 1 83 ? 27.161 4.057 -28.487 1.00 97.19 83 TRP A O 1
ATOM 670 N N . SER A 1 84 ? 27.532 2.942 -26.573 1.00 96.31 84 SER A N 1
ATOM 671 C CA . SER A 1 84 ? 28.993 3.064 -26.610 1.00 96.31 84 SER A CA 1
ATOM 672 C C . SER A 1 84 ? 29.577 2.423 -27.867 1.00 96.31 84 SER A C 1
ATOM 674 O O . SER A 1 84 ? 30.483 2.981 -28.481 1.00 96.31 84 SER A O 1
ATOM 676 N N . HIS A 1 85 ? 29.049 1.266 -28.267 1.00 94.81 85 HIS A N 1
ATOM 677 C CA . HIS A 1 85 ? 29.435 0.584 -29.494 1.00 94.81 85 HIS A CA 1
ATOM 678 C C . HIS A 1 85 ? 29.133 1.442 -30.733 1.00 94.81 85 HIS A C 1
ATOM 680 O O . HIS A 1 85 ? 30.038 1.690 -31.528 1.00 94.81 85 HIS A O 1
ATOM 686 N N . ALA A 1 86 ? 27.913 1.978 -30.860 1.00 94.44 86 ALA A N 1
ATOM 687 C CA . ALA A 1 86 ? 27.524 2.839 -31.981 1.00 94.44 86 ALA A CA 1
ATOM 688 C C . ALA A 1 86 ? 28.426 4.079 -32.119 1.00 94.44 86 ALA A C 1
ATOM 690 O O . ALA A 1 86 ? 28.824 4.448 -33.225 1.00 94.44 86 ALA A O 1
ATOM 691 N N . HIS A 1 87 ? 28.798 4.698 -30.996 1.00 93.88 87 HIS A N 1
ATOM 692 C CA . HIS A 1 87 ? 29.588 5.935 -30.975 1.00 93.88 87 HIS A CA 1
ATOM 693 C C . HIS A 1 87 ? 31.097 5.713 -31.153 1.00 93.88 87 HIS A C 1
ATOM 695 O O . HIS A 1 87 ? 31.829 6.665 -31.418 1.00 93.88 87 HIS A O 1
ATOM 701 N N . ARG A 1 88 ? 31.584 4.469 -31.058 1.00 94.12 88 ARG A N 1
ATOM 702 C CA . ARG A 1 88 ? 32.968 4.121 -31.429 1.00 94.12 88 ARG A CA 1
ATOM 703 C C . ARG A 1 88 ? 33.164 3.990 -32.939 1.00 94.12 88 ARG A C 1
ATOM 705 O O . ARG A 1 88 ? 34.306 3.998 -33.391 1.00 94.12 88 ARG A O 1
ATOM 712 N N . ILE A 1 89 ? 32.085 3.861 -33.712 1.00 91.31 89 ILE A N 1
ATOM 713 C CA . ILE A 1 89 ? 32.152 3.714 -35.168 1.00 91.31 89 ILE A CA 1
ATOM 714 C C . ILE A 1 89 ? 32.325 5.104 -35.801 1.00 91.31 89 ILE A C 1
ATOM 716 O O . ILE A 1 89 ? 31.447 5.956 -35.645 1.00 91.31 89 ILE A O 1
ATOM 720 N N . PRO A 1 90 ? 33.423 5.367 -36.535 1.00 90.00 90 PRO A N 1
ATOM 721 C CA . PRO A 1 90 ? 33.617 6.652 -37.191 1.00 90.00 90 PRO A CA 1
ATOM 722 C C . PRO A 1 90 ? 32.601 6.824 -38.331 1.00 90.00 90 PRO A C 1
ATOM 724 O O . PRO A 1 90 ? 32.518 5.948 -39.194 1.00 90.00 90 PRO A O 1
ATOM 727 N N . PRO A 1 91 ? 31.887 7.959 -38.423 1.00 83.69 91 PRO A N 1
ATOM 728 C CA . PRO A 1 91 ? 30.870 8.163 -39.458 1.00 83.69 91 PRO A CA 1
ATOM 729 C C . PRO A 1 91 ? 31.459 8.283 -40.874 1.00 83.69 91 PRO A C 1
ATOM 731 O O . PRO A 1 91 ? 30.757 8.079 -41.856 1.00 83.69 91 PRO A O 1
ATOM 734 N N . ASN A 1 92 ? 32.754 8.585 -41.004 1.00 87.12 92 ASN A N 1
ATOM 735 C CA . ASN A 1 92 ? 33.385 8.914 -42.287 1.00 87.12 92 ASN A CA 1
ATOM 736 C C . ASN A 1 92 ? 34.075 7.727 -42.977 1.00 87.12 92 ASN A C 1
ATOM 738 O O . ASN A 1 92 ? 34.784 7.932 -43.961 1.00 87.12 92 ASN A O 1
ATOM 742 N N . LEU A 1 93 ? 33.921 6.499 -42.470 1.00 77.81 93 LEU A N 1
ATOM 743 C CA . LEU A 1 93 ? 34.534 5.317 -43.076 1.00 77.81 93 LEU A CA 1
ATOM 744 C C . LEU A 1 93 ? 33.552 4.638 -44.043 1.00 77.81 93 LEU A C 1
ATOM 746 O O . LEU A 1 93 ? 32.604 3.991 -43.595 1.00 77.81 93 LEU A O 1
ATOM 750 N N . PRO A 1 94 ? 33.755 4.745 -45.371 1.00 74.75 94 PRO A N 1
ATOM 751 C CA . PRO A 1 94 ? 32.949 3.989 -46.315 1.00 74.75 94 PRO A CA 1
ATOM 752 C C . PRO A 1 94 ? 33.223 2.492 -46.140 1.00 74.75 94 PRO A C 1
ATOM 754 O O . PRO A 1 94 ? 34.377 2.075 -46.065 1.00 74.75 94 PRO A O 1
ATOM 757 N N . ASN A 1 95 ? 32.164 1.677 -46.152 1.00 73.69 95 ASN A N 1
ATOM 758 C CA . ASN A 1 95 ? 32.244 0.212 -46.098 1.00 73.69 95 ASN A CA 1
ATOM 759 C C . ASN A 1 95 ? 32.820 -0.336 -44.779 1.00 73.69 95 ASN A C 1
ATOM 761 O O . ASN A 1 95 ? 33.639 -1.258 -44.791 1.00 73.69 95 ASN A O 1
ATOM 765 N N . PHE A 1 96 ? 32.389 0.226 -43.648 1.00 81.12 96 PHE A N 1
ATOM 766 C CA . PHE A 1 96 ? 32.758 -0.288 -42.333 1.00 81.12 96 PHE A CA 1
ATOM 767 C C . PHE A 1 96 ? 32.116 -1.665 -42.102 1.00 81.12 96 PHE A C 1
ATOM 769 O O . PHE A 1 96 ? 30.914 -1.846 -42.318 1.00 81.12 96 PHE A O 1
ATOM 776 N N . HIS A 1 97 ? 32.928 -2.635 -41.685 1.00 84.88 97 HIS A N 1
ATOM 777 C CA . HIS A 1 97 ? 32.468 -3.974 -41.334 1.00 84.88 97 HIS A CA 1
ATOM 778 C C . HIS A 1 97 ? 32.344 -4.049 -39.821 1.00 84.88 97 HIS A C 1
ATOM 780 O O . HIS A 1 97 ? 33.323 -3.822 -39.111 1.00 84.88 97 HIS A O 1
ATOM 786 N N . ILE A 1 98 ? 31.141 -4.342 -39.336 1.00 84.62 98 ILE A N 1
ATOM 787 C CA . ILE A 1 98 ? 30.902 -4.490 -37.903 1.00 84.62 98 ILE A CA 1
ATOM 788 C C . ILE A 1 98 ? 31.072 -5.967 -37.540 1.00 84.62 98 ILE A C 1
ATOM 790 O O . ILE A 1 98 ? 30.294 -6.791 -38.036 1.00 84.62 98 ILE A O 1
ATOM 794 N N . PRO A 1 99 ? 32.079 -6.320 -36.720 1.00 81.62 99 PRO A N 1
ATOM 795 C CA . PRO A 1 99 ? 32.176 -7.663 -36.170 1.00 81.62 99 PRO A CA 1
ATOM 796 C C . PRO A 1 99 ? 31.020 -7.918 -35.193 1.00 81.62 99 PRO A C 1
ATOM 798 O O . PRO A 1 99 ? 30.423 -6.985 -34.661 1.00 81.62 99 PRO A O 1
ATOM 801 N N . ASP A 1 100 ? 30.716 -9.190 -34.945 1.00 85.25 100 ASP A N 1
ATOM 802 C CA . ASP A 1 100 ? 29.796 -9.622 -33.882 1.00 85.25 100 ASP A CA 1
ATOM 803 C C . ASP A 1 100 ? 28.359 -9.077 -34.007 1.00 85.25 100 ASP A C 1
ATOM 805 O O . ASP A 1 100 ? 27.681 -8.821 -33.009 1.00 85.25 100 ASP A O 1
ATOM 809 N N . CYS A 1 101 ? 27.863 -8.939 -35.242 1.00 87.38 101 CYS A N 1
ATOM 810 C CA . CYS A 1 101 ? 26.493 -8.493 -35.518 1.00 87.38 101 CYS A CA 1
ATOM 811 C C . CYS A 1 101 ? 25.439 -9.351 -34.791 1.00 87.38 101 CYS A C 1
ATOM 813 O O . CYS A 1 101 ? 24.456 -8.809 -34.286 1.00 87.38 101 CYS A O 1
ATOM 815 N N . ASP A 1 102 ? 25.687 -10.655 -34.647 1.00 88.81 102 ASP A N 1
ATOM 816 C CA . ASP A 1 102 ? 24.827 -11.570 -33.890 1.00 88.81 102 ASP A CA 1
ATOM 817 C C . ASP A 1 102 ? 24.701 -11.163 -32.420 1.00 88.81 102 ASP A C 1
ATOM 819 O O . ASP A 1 102 ? 23.604 -11.170 -31.864 1.00 88.81 102 ASP A O 1
ATOM 823 N N . GLN A 1 103 ? 25.795 -10.725 -31.786 1.00 91.81 103 GLN A N 1
ATOM 824 C CA . GLN A 1 103 ? 25.751 -10.264 -30.396 1.00 91.81 103 GLN A CA 1
ATOM 825 C C . GLN A 1 103 ? 24.919 -8.985 -30.258 1.00 91.81 103 GLN A C 1
ATOM 827 O O . GLN A 1 103 ? 24.233 -8.799 -29.252 1.00 91.81 103 GLN A O 1
ATOM 832 N N . ILE A 1 104 ? 24.962 -8.097 -31.256 1.00 92.75 104 ILE A N 1
ATOM 833 C CA . ILE A 1 104 ? 24.165 -6.865 -31.263 1.00 92.75 104 ILE A CA 1
ATOM 834 C C . ILE A 1 104 ? 22.680 -7.194 -31.441 1.00 92.75 104 ILE A C 1
ATOM 836 O O . ILE A 1 104 ? 21.845 -6.646 -30.719 1.00 92.75 104 ILE A O 1
ATOM 840 N N . MET A 1 105 ? 22.351 -8.119 -32.345 1.00 93.12 105 MET A N 1
ATOM 841 C CA . MET A 1 105 ? 20.981 -8.597 -32.544 1.00 93.12 105 MET A CA 1
ATOM 842 C C . MET A 1 105 ? 20.435 -9.274 -31.282 1.00 93.12 105 MET A C 1
ATOM 844 O O . MET A 1 105 ? 19.359 -8.907 -30.815 1.00 93.12 105 MET A O 1
ATOM 848 N N . MET A 1 106 ? 21.217 -10.152 -30.646 1.00 95.25 106 MET A N 1
ATOM 849 C CA . MET A 1 106 ? 20.851 -10.772 -29.368 1.00 95.25 106 MET A CA 1
ATOM 850 C C . MET A 1 106 ? 20.584 -9.733 -28.268 1.00 95.25 106 MET A C 1
ATOM 852 O O . MET A 1 106 ? 19.649 -9.892 -27.483 1.00 95.25 106 MET A O 1
ATOM 856 N N . LYS A 1 107 ? 21.371 -8.649 -28.207 1.00 96.50 107 LYS A N 1
ATOM 857 C CA . LYS A 1 107 ? 21.134 -7.537 -27.270 1.00 96.50 107 LYS A CA 1
ATOM 858 C C . LYS A 1 107 ? 19.844 -6.780 -27.595 1.00 96.50 107 LYS A C 1
ATOM 860 O O . LYS A 1 107 ? 19.099 -6.452 -26.676 1.00 96.50 107 LYS A O 1
ATOM 865 N N . ALA A 1 108 ? 19.550 -6.532 -28.871 1.00 96.50 108 ALA A N 1
ATOM 866 C CA . ALA A 1 108 ? 18.302 -5.888 -29.285 1.00 96.50 108 ALA A CA 1
ATOM 867 C C . ALA A 1 108 ? 17.067 -6.742 -28.933 1.00 96.50 108 ALA A C 1
ATOM 869 O O . ALA A 1 108 ? 16.082 -6.212 -28.412 1.00 96.50 108 ALA A O 1
ATOM 870 N N . ASP A 1 109 ? 17.141 -8.059 -29.144 1.00 96.75 109 ASP A N 1
ATOM 871 C CA . ASP A 1 109 ? 16.090 -9.015 -28.776 1.00 96.75 109 ASP A CA 1
ATOM 872 C C . ASP A 1 109 ? 15.879 -9.063 -27.259 1.00 96.75 109 ASP A C 1
ATOM 874 O O . ASP A 1 109 ? 14.744 -8.987 -26.776 1.00 96.75 109 ASP A O 1
ATOM 878 N N . PHE A 1 110 ? 16.979 -9.122 -26.500 1.00 96.75 110 PHE A N 1
ATOM 879 C CA . PHE A 1 110 ? 16.960 -9.035 -25.042 1.00 96.75 110 PHE A CA 1
ATOM 880 C C . PHE A 1 110 ? 16.254 -7.758 -24.570 1.00 96.75 110 PHE A C 1
ATOM 882 O O . PHE A 1 110 ? 15.338 -7.837 -23.750 1.00 96.75 110 PHE A O 1
ATOM 889 N N . LEU A 1 111 ? 16.615 -6.594 -25.123 1.00 97.31 111 LEU A N 1
ATOM 890 C CA . LEU A 1 111 ? 15.981 -5.321 -24.776 1.00 97.31 111 LEU A CA 1
ATOM 891 C C . LEU A 1 111 ? 14.483 -5.328 -25.085 1.00 97.31 111 LEU A C 1
ATOM 893 O O . LEU A 1 111 ? 13.693 -4.913 -24.243 1.00 97.31 111 LEU A O 1
ATOM 897 N N . CYS A 1 112 ? 14.068 -5.839 -26.246 1.00 97.31 112 CYS A N 1
ATOM 898 C CA . CYS A 1 112 ? 12.647 -5.941 -26.581 1.00 97.31 112 CYS A CA 1
ATOM 899 C C . CYS A 1 112 ? 11.878 -6.816 -25.577 1.00 97.31 112 CYS A C 1
ATOM 901 O O . CYS A 1 112 ? 10.785 -6.443 -25.148 1.00 97.31 112 CYS A O 1
ATOM 903 N N . SER A 1 113 ? 12.451 -7.953 -25.172 1.00 95.69 113 SER A N 1
ATOM 904 C CA . SER A 1 113 ? 11.864 -8.832 -24.154 1.00 95.69 113 SER A CA 1
ATOM 905 C C . SER A 1 113 ? 11.746 -8.131 -22.796 1.00 95.69 113 SER A C 1
ATOM 907 O O . SER A 1 113 ? 10.656 -8.065 -22.225 1.00 95.69 113 SER A O 1
ATOM 909 N N . GLU A 1 114 ? 12.842 -7.577 -22.274 1.00 95.00 114 GLU A N 1
ATOM 910 C CA . GLU A 1 114 ? 12.868 -6.997 -20.926 1.00 95.00 114 GLU A CA 1
ATOM 911 C C . GLU A 1 114 ? 12.060 -5.701 -20.813 1.00 95.00 114 GLU A C 1
ATOM 913 O O . GLU A 1 114 ? 11.326 -5.518 -19.842 1.00 95.00 114 GLU A O 1
ATOM 918 N N . LEU A 1 115 ? 12.110 -4.825 -21.821 1.00 95.44 115 LEU A N 1
ATOM 919 C CA . LEU A 1 115 ? 11.307 -3.596 -21.842 1.00 95.44 115 LEU A CA 1
ATOM 920 C C . LEU A 1 115 ? 9.807 -3.904 -21.926 1.00 95.44 115 LEU A C 1
ATOM 922 O O . LEU A 1 115 ? 8.998 -3.178 -21.348 1.00 95.44 115 LEU A O 1
ATOM 926 N N . SER A 1 116 ? 9.432 -5.003 -22.592 1.00 94.50 116 SER A N 1
ATOM 927 C CA . SER A 1 116 ? 8.051 -5.485 -22.597 1.00 94.50 116 SER A CA 1
ATOM 928 C C . SER A 1 116 ? 7.615 -5.985 -21.220 1.00 94.50 116 SER A C 1
ATOM 930 O O . SER A 1 116 ? 6.519 -5.640 -20.789 1.00 94.50 116 SER A O 1
ATOM 932 N N . LYS A 1 117 ? 8.451 -6.760 -20.511 1.00 91.00 117 LYS A N 1
ATOM 933 C CA . LYS A 1 117 ? 8.156 -7.223 -19.138 1.00 91.00 117 LYS A CA 1
ATOM 934 C C . LYS A 1 117 ? 8.064 -6.068 -18.143 1.00 91.00 117 LYS A C 1
ATOM 936 O O . LYS A 1 117 ? 7.263 -6.113 -17.216 1.00 91.00 117 LYS A O 1
ATOM 941 N N . ALA A 1 118 ? 8.883 -5.040 -18.345 1.00 90.31 118 ALA A N 1
ATOM 942 C CA . ALA A 1 118 ? 8.882 -3.829 -17.540 1.00 90.31 118 ALA A CA 1
ATOM 943 C C . ALA A 1 118 ? 7.721 -2.877 -17.879 1.00 90.31 118 ALA A C 1
ATOM 945 O O . ALA A 1 118 ? 7.546 -1.880 -17.183 1.00 90.31 118 ALA A O 1
ATOM 946 N N . GLU A 1 119 ? 6.935 -3.145 -18.929 1.00 92.06 119 GLU A N 1
ATOM 947 C CA . GLU A 1 119 ? 5.871 -2.262 -19.431 1.00 92.06 119 GLU A CA 1
ATOM 948 C C . GLU A 1 119 ? 6.385 -0.854 -19.809 1.00 92.06 119 GLU A C 1
ATOM 950 O O . GLU A 1 119 ? 5.709 0.155 -19.607 1.00 92.06 119 GLU A O 1
ATOM 955 N N . LEU A 1 120 ? 7.615 -0.760 -20.323 1.00 93.00 120 LEU A N 1
ATOM 956 C CA . LEU A 1 120 ? 8.250 0.492 -20.757 1.00 93.00 120 LEU A CA 1
ATOM 957 C C . LEU A 1 120 ? 7.939 0.728 -22.236 1.00 93.00 120 LEU A C 1
ATOM 959 O O . LEU A 1 120 ? 8.748 0.436 -23.117 1.00 93.00 120 LEU A O 1
ATOM 963 N N . ALA A 1 121 ? 6.709 1.159 -22.516 1.00 95.38 121 ALA A N 1
ATOM 964 C CA . ALA A 1 121 ? 6.154 1.178 -23.866 1.00 95.38 121 ALA A CA 1
ATOM 965 C C . ALA A 1 121 ? 6.940 2.075 -24.837 1.00 95.38 121 ALA A C 1
ATOM 967 O O . ALA A 1 121 ? 7.138 1.682 -25.991 1.00 95.38 121 ALA A O 1
ATOM 968 N N . ALA A 1 122 ? 7.415 3.248 -24.397 1.00 96.19 122 ALA A N 1
ATOM 969 C CA . ALA A 1 122 ? 8.162 4.145 -25.278 1.00 96.19 122 ALA A CA 1
ATOM 970 C C . ALA A 1 122 ? 9.555 3.576 -25.593 1.00 96.19 122 ALA A C 1
ATOM 972 O O . ALA A 1 122 ? 9.960 3.536 -26.758 1.00 96.19 122 ALA A O 1
ATOM 973 N N . SER A 1 123 ? 10.253 3.063 -24.577 1.00 97.31 123 SER A N 1
ATOM 974 C CA . SER A 1 123 ? 11.545 2.387 -24.721 1.00 97.31 123 SER A CA 1
ATOM 975 C C . SER A 1 123 ? 11.423 1.156 -25.610 1.00 97.31 123 SER A C 1
ATOM 977 O O . SER A 1 123 ? 12.250 0.953 -26.493 1.00 97.31 123 SER A O 1
ATOM 979 N N . LEU A 1 124 ? 10.371 0.352 -25.424 1.00 97.75 124 LEU A N 1
ATOM 980 C CA . LEU A 1 124 ? 10.086 -0.818 -26.253 1.00 97.75 124 LEU A CA 1
ATOM 981 C C . LEU A 1 124 ? 9.884 -0.426 -27.720 1.00 97.75 124 LEU A C 1
ATOM 983 O O . LEU A 1 124 ? 10.378 -1.111 -28.614 1.00 97.75 124 LEU A O 1
ATOM 987 N N . GLY A 1 125 ? 9.174 0.675 -27.979 1.00 97.50 125 GLY A N 1
ATOM 988 C CA . GLY A 1 125 ? 8.994 1.207 -29.328 1.00 97.50 125 GLY A CA 1
ATOM 989 C C . GLY A 1 125 ? 10.323 1.542 -30.006 1.00 97.50 125 GLY A C 1
ATOM 990 O O . GLY A 1 125 ? 10.519 1.205 -31.172 1.00 97.50 125 GLY A O 1
ATOM 991 N N . GLU A 1 126 ? 11.256 2.154 -29.278 1.00 98.06 126 GLU A N 1
ATOM 992 C CA . GLU A 1 126 ? 12.577 2.500 -29.812 1.00 98.06 126 GLU A CA 1
ATOM 993 C C . GLU A 1 126 ? 13.501 1.274 -29.940 1.00 98.06 126 GLU A C 1
ATOM 995 O O . GLU A 1 126 ? 14.183 1.118 -30.952 1.00 98.06 126 GLU A O 1
ATOM 1000 N N . ALA A 1 127 ? 13.451 0.332 -28.993 1.00 98.00 127 ALA A N 1
ATOM 1001 C CA . ALA A 1 127 ? 14.185 -0.932 -29.078 1.00 98.00 127 ALA A CA 1
ATOM 1002 C C . ALA A 1 127 ? 13.736 -1.788 -30.277 1.00 98.00 127 ALA A C 1
ATOM 1004 O O . ALA A 1 127 ? 14.566 -2.396 -30.949 1.00 98.00 127 ALA A O 1
ATOM 1005 N N . LYS A 1 128 ? 12.441 -1.774 -30.621 1.00 98.06 128 LYS A N 1
ATOM 1006 C CA . LYS A 1 128 ? 11.928 -2.437 -31.831 1.00 98.06 128 LYS A CA 1
ATOM 1007 C C . LYS A 1 128 ? 12.451 -1.805 -33.118 1.00 98.06 128 LYS A C 1
ATOM 1009 O O . LYS A 1 128 ? 12.729 -2.531 -34.068 1.00 98.06 128 LYS A O 1
ATOM 1014 N N . LYS A 1 129 ? 12.630 -0.479 -33.163 1.00 97.50 129 LYS A N 1
ATOM 1015 C CA . LYS A 1 129 ? 13.285 0.177 -34.310 1.00 97.50 129 LYS A CA 1
ATOM 1016 C C . LYS A 1 129 ? 14.738 -0.252 -34.430 1.00 97.50 129 LYS A C 1
ATOM 1018 O O . LYS A 1 129 ? 15.198 -0.494 -35.538 1.00 97.50 129 LYS A O 1
ATOM 1023 N N . LEU A 1 130 ? 15.437 -0.391 -33.303 1.00 96.75 130 LEU A N 1
ATOM 1024 C CA . LEU A 1 130 ? 16.807 -0.897 -33.275 1.00 96.75 130 LEU A CA 1
ATOM 1025 C C . LEU A 1 130 ? 16.894 -2.340 -33.790 1.00 96.75 130 LEU A C 1
ATOM 1027 O O . LEU A 1 130 ? 17.733 -2.643 -34.633 1.00 96.75 130 LEU A O 1
ATOM 1031 N N . GLN A 1 131 ? 15.996 -3.214 -33.333 1.00 96.56 131 GLN A N 1
ATOM 1032 C CA . GLN A 1 131 ? 15.879 -4.589 -33.822 1.00 96.56 131 GLN A CA 1
ATOM 1033 C C . GLN A 1 131 ? 15.581 -4.621 -35.331 1.00 96.56 131 GLN A C 1
ATOM 1035 O O . GLN A 1 131 ? 16.251 -5.320 -36.089 1.00 96.56 131 GLN A O 1
ATOM 1040 N N . GLN A 1 132 ? 14.611 -3.823 -35.792 1.00 96.38 132 GLN A N 1
ATOM 1041 C CA . GLN A 1 132 ? 14.262 -3.717 -37.209 1.00 96.38 132 GLN A CA 1
ATOM 1042 C C . GLN A 1 132 ? 15.439 -3.214 -38.050 1.00 96.38 132 GLN A C 1
ATOM 1044 O O . GLN A 1 132 ? 15.707 -3.790 -39.102 1.00 96.38 132 GLN A O 1
ATOM 1049 N N . PHE A 1 133 ? 16.156 -2.190 -37.574 1.00 95.62 133 PHE A N 1
ATOM 1050 C CA . PHE A 1 133 ? 17.357 -1.670 -38.221 1.00 95.62 133 PHE A CA 1
ATOM 1051 C C . PHE A 1 133 ? 18.359 -2.798 -38.466 1.00 95.62 133 PHE A C 1
ATOM 1053 O O . PHE A 1 133 ? 18.736 -3.022 -39.611 1.00 95.62 133 PHE A O 1
ATOM 1060 N N . TRP A 1 134 ? 18.713 -3.576 -37.440 1.00 93.62 134 TRP A N 1
ATOM 1061 C CA . TRP A 1 134 ? 19.678 -4.670 -37.584 1.00 93.62 134 TRP A CA 1
ATOM 1062 C C . TRP A 1 134 ? 19.186 -5.829 -38.450 1.00 93.62 134 TRP A C 1
ATOM 1064 O O . TRP A 1 134 ? 19.998 -6.496 -39.085 1.00 93.62 134 TRP A O 1
ATOM 1074 N N . ASN A 1 135 ? 17.874 -6.033 -38.560 1.00 91.06 135 ASN A N 1
ATOM 1075 C CA . ASN A 1 135 ? 17.321 -7.004 -39.501 1.00 91.06 135 ASN A CA 1
ATOM 1076 C C . ASN A 1 135 ? 17.510 -6.562 -40.961 1.00 91.06 135 ASN A C 1
ATOM 1078 O O . ASN A 1 135 ? 17.769 -7.403 -41.822 1.00 91.06 135 ASN A O 1
ATOM 1082 N N . THR A 1 136 ? 17.431 -5.259 -41.244 1.00 92.19 136 THR A N 1
ATOM 1083 C CA . THR A 1 136 ? 17.459 -4.718 -42.615 1.00 92.19 136 THR A CA 1
ATOM 1084 C C . THR A 1 136 ? 18.793 -4.105 -43.049 1.00 92.19 136 THR A C 1
ATOM 1086 O O . THR A 1 136 ? 19.027 -3.973 -44.247 1.00 92.19 136 THR A O 1
ATOM 1089 N N . ALA A 1 137 ? 19.653 -3.702 -42.114 1.00 88.50 137 ALA A N 1
ATOM 1090 C CA . ALA A 1 137 ? 20.838 -2.898 -42.401 1.00 88.50 137 ALA A CA 1
ATOM 1091 C C . ALA A 1 137 ? 22.012 -3.745 -42.903 1.00 88.50 137 ALA A C 1
ATOM 1093 O O . ALA A 1 137 ? 22.387 -4.739 -42.281 1.00 88.50 137 ALA A O 1
ATOM 1094 N N . GLY A 1 138 ? 22.638 -3.295 -43.991 1.00 79.81 138 GLY A N 1
ATOM 1095 C CA . GLY A 1 138 ? 23.841 -3.896 -44.561 1.00 79.81 138 GLY A CA 1
ATOM 1096 C C . GLY A 1 138 ? 23.641 -5.261 -45.226 1.00 79.81 138 GLY A C 1
ATOM 1097 O O . GLY A 1 138 ? 22.743 -6.034 -44.898 1.00 79.81 138 GLY A O 1
ATOM 1098 N N . ALA A 1 139 ? 24.523 -5.576 -46.175 1.00 78.62 139 ALA A N 1
ATOM 1099 C CA . ALA A 1 139 ? 24.614 -6.923 -46.728 1.00 78.62 139 ALA A CA 1
ATOM 1100 C C . ALA A 1 139 ? 25.441 -7.811 -45.780 1.00 78.62 139 ALA A C 1
ATOM 1102 O O . ALA A 1 139 ? 26.466 -7.335 -45.269 1.00 78.62 139 ALA A O 1
ATOM 1103 N N . PRO A 1 140 ? 25.043 -9.075 -45.551 1.00 82.81 140 PRO A N 1
ATOM 1104 C CA . PRO A 1 140 ? 25.903 -10.036 -44.879 1.00 82.81 140 PRO A CA 1
ATOM 1105 C C . PRO A 1 140 ? 27.158 -10.260 -45.728 1.00 82.81 140 PRO A C 1
ATOM 1107 O O . PRO A 1 140 ? 27.083 -10.482 -46.938 1.00 82.81 140 PRO A O 1
ATOM 1110 N N . VAL A 1 141 ? 28.320 -10.166 -45.092 1.00 86.06 141 VAL A N 1
ATOM 1111 C CA . VAL A 1 141 ? 29.630 -10.387 -45.701 1.00 86.06 141 VAL A CA 1
ATOM 1112 C C . VAL A 1 141 ? 30.399 -11.343 -44.807 1.00 86.06 141 VAL A C 1
ATOM 1114 O O . VAL A 1 141 ? 30.512 -11.133 -43.603 1.00 86.06 141 VAL A O 1
ATOM 1117 N N . GLN A 1 142 ? 30.954 -12.388 -45.405 1.00 84.81 142 GLN A N 1
ATOM 1118 C CA . GLN A 1 142 ? 31.871 -13.289 -44.724 1.00 84.81 142 GLN A CA 1
ATOM 1119 C C . GLN A 1 142 ? 33.296 -12.781 -44.920 1.00 84.81 142 GLN A C 1
ATOM 1121 O O . GLN A 1 142 ? 33.760 -12.652 -46.054 1.00 84.81 142 GLN A O 1
ATOM 1126 N N . ILE A 1 143 ? 33.986 -12.477 -43.821 1.00 81.50 143 ILE A N 1
ATOM 1127 C CA . ILE A 1 143 ? 35.383 -12.038 -43.853 1.00 81.50 143 ILE A CA 1
ATOM 1128 C C . ILE A 1 143 ? 36.252 -13.165 -43.306 1.00 81.50 143 ILE A C 1
ATOM 1130 O O . ILE A 1 143 ? 36.041 -13.654 -42.195 1.00 81.50 143 ILE A O 1
ATOM 1134 N N . GLN A 1 144 ? 37.241 -13.584 -44.094 1.00 82.69 144 GLN A N 1
ATOM 1135 C CA . GLN A 1 144 ? 38.221 -14.570 -43.657 1.00 82.69 144 GLN A CA 1
ATOM 1136 C C . GLN A 1 144 ? 39.263 -13.891 -42.760 1.00 82.69 144 GLN A C 1
ATOM 1138 O O . GLN A 1 144 ? 40.124 -13.149 -43.233 1.00 82.69 144 GLN A O 1
ATOM 1143 N N . MET A 1 145 ? 39.191 -14.155 -41.457 1.00 76.81 145 MET A N 1
ATOM 1144 C CA . MET A 1 145 ? 40.067 -13.570 -40.437 1.00 76.81 145 MET A CA 1
ATOM 1145 C C . MET A 1 145 ? 41.293 -14.467 -40.198 1.00 76.81 145 MET A C 1
ATOM 1147 O O . MET A 1 145 ? 41.508 -15.003 -39.111 1.00 76.81 145 MET A O 1
ATOM 1151 N N . GLY A 1 146 ? 42.105 -14.686 -41.237 1.00 81.38 146 GLY A N 1
ATOM 1152 C CA . GLY A 1 146 ? 43.324 -15.502 -41.136 1.00 81.38 146 GLY A CA 1
ATOM 1153 C C . GLY A 1 146 ? 43.064 -16.913 -40.578 1.00 81.38 146 GLY A C 1
ATOM 1154 O O . GLY A 1 146 ? 42.242 -17.652 -41.116 1.00 81.38 146 GLY A O 1
ATOM 1155 N N . GLN A 1 147 ? 43.768 -17.296 -39.503 1.00 80.06 147 GLN A N 1
ATOM 1156 C CA . GLN A 1 147 ? 43.611 -18.601 -38.834 1.00 80.06 147 GLN A CA 1
ATOM 1157 C C . GLN A 1 147 ? 42.391 -18.690 -37.893 1.00 80.06 147 GLN A C 1
ATOM 1159 O O . GLN A 1 147 ? 42.084 -19.780 -37.419 1.00 80.06 147 GLN A O 1
ATOM 1164 N N . GLN A 1 148 ? 41.692 -17.581 -37.611 1.00 73.25 148 GLN A N 1
ATOM 1165 C CA . GLN A 1 148 ? 40.583 -17.536 -36.642 1.00 73.25 148 GLN A CA 1
ATOM 1166 C C . GLN A 1 148 ? 39.222 -17.946 -37.233 1.00 73.25 148 GLN A C 1
ATOM 1168 O O . GLN A 1 148 ? 38.226 -17.975 -36.514 1.00 73.25 148 GLN A O 1
ATOM 1173 N N . GLY A 1 149 ? 39.178 -18.309 -38.518 1.00 82.50 149 GLY A N 1
ATOM 1174 C CA . GLY A 1 149 ? 37.965 -18.752 -39.204 1.00 82.50 149 GLY A CA 1
ATOM 1175 C C . GLY A 1 149 ? 37.253 -17.635 -39.970 1.00 82.50 149 GLY A C 1
ATOM 1176 O O . GLY A 1 149 ? 37.817 -16.573 -40.244 1.00 82.50 149 GLY A O 1
ATOM 1177 N N . ILE A 1 150 ? 36.019 -17.922 -40.384 1.00 77.75 150 ILE A N 1
ATOM 1178 C CA . ILE A 1 150 ? 35.139 -16.980 -41.082 1.00 77.75 150 ILE A CA 1
ATOM 1179 C C . ILE A 1 150 ? 34.302 -16.257 -40.028 1.00 77.75 150 ILE A C 1
ATOM 1181 O O . ILE A 1 150 ? 33.612 -16.916 -39.253 1.00 77.75 150 ILE A O 1
ATOM 1185 N N . GLN A 1 151 ? 34.354 -14.925 -40.007 1.00 81.75 151 GLN A N 1
ATOM 1186 C CA . GLN A 1 151 ? 33.465 -14.109 -39.181 1.00 81.75 151 GLN A CA 1
ATOM 1187 C C . GLN A 1 151 ? 32.362 -13.515 -40.059 1.00 81.75 151 GLN A C 1
ATOM 1189 O O . GLN A 1 151 ? 32.635 -12.981 -41.140 1.00 81.75 151 GLN A O 1
ATOM 1194 N N . GLU A 1 152 ? 31.116 -13.613 -39.597 1.00 80.81 152 GLU A N 1
ATOM 1195 C CA . GLU A 1 152 ? 30.000 -12.911 -40.220 1.00 80.81 152 GLU A CA 1
ATOM 1196 C C . GLU A 1 152 ? 30.035 -11.437 -39.814 1.00 80.81 152 GLU A C 1
ATOM 1198 O O . GLU A 1 152 ? 30.041 -11.079 -38.634 1.00 80.81 152 GLU A O 1
ATOM 1203 N N . CYS A 1 153 ? 30.089 -10.566 -40.813 1.00 86.56 153 CYS A N 1
ATOM 1204 C CA . CYS A 1 153 ? 30.042 -9.125 -40.638 1.00 86.56 153 CYS A CA 1
ATOM 1205 C C . CYS A 1 153 ? 28.897 -8.549 -41.464 1.00 86.56 153 CYS A C 1
AT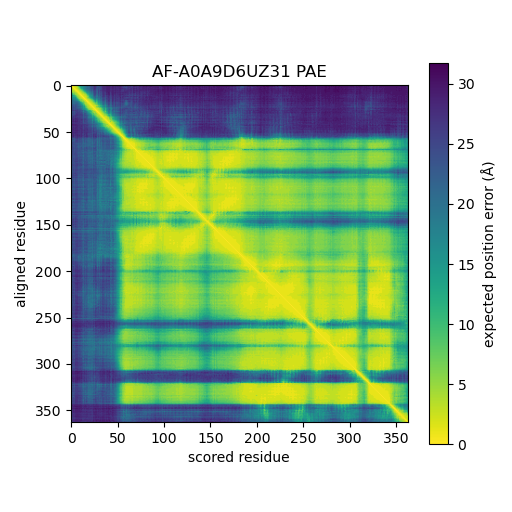OM 1207 O O . CYS A 1 153 ? 28.510 -9.094 -42.499 1.00 86.56 153 CYS A O 1
ATOM 1209 N N . ARG A 1 154 ? 28.391 -7.385 -41.057 1.00 88.06 154 ARG A N 1
ATOM 1210 C CA . ARG A 1 154 ? 27.530 -6.566 -41.914 1.00 88.06 154 ARG A CA 1
ATOM 1211 C C . ARG A 1 154 ? 28.306 -5.366 -42.414 1.00 88.06 154 ARG A C 1
ATOM 1213 O O . ARG A 1 154 ? 28.991 -4.684 -41.649 1.00 88.06 154 ARG A O 1
ATOM 1220 N N . LYS A 1 155 ? 28.194 -5.123 -43.716 1.00 90.19 155 LYS A N 1
ATOM 1221 C CA . LYS A 1 155 ? 28.754 -3.941 -44.364 1.00 90.19 155 LYS A CA 1
ATOM 1222 C C . LYS A 1 155 ? 27.758 -2.793 -44.241 1.00 90.19 155 LYS A C 1
ATOM 1224 O O . LYS A 1 155 ? 26.723 -2.826 -44.904 1.00 90.19 155 LYS A O 1
ATOM 1229 N N . LEU A 1 156 ? 28.076 -1.795 -43.418 1.00 90.88 156 LEU A N 1
ATOM 1230 C CA . LEU A 1 156 ? 27.224 -0.623 -43.217 1.00 90.88 156 LEU A CA 1
ATOM 1231 C C . LEU A 1 156 ? 27.639 0.551 -44.112 1.00 90.88 156 LEU A C 1
ATOM 1233 O O . LEU A 1 156 ? 28.827 0.800 -44.346 1.00 90.88 156 LEU A O 1
ATOM 1237 N N . SER A 1 157 ? 26.643 1.284 -44.608 1.00 91.94 157 SER A N 1
ATOM 1238 C CA . SER A 1 157 ? 26.838 2.596 -45.221 1.00 91.94 157 SER A CA 1
ATOM 1239 C C . SER A 1 157 ? 27.025 3.679 -44.152 1.00 91.94 157 SER A C 1
ATOM 1241 O O . SER A 1 157 ? 26.701 3.487 -42.981 1.00 91.94 157 SER A O 1
ATOM 1243 N N . VAL A 1 158 ? 27.500 4.857 -44.565 1.00 91.88 158 VAL A N 1
ATOM 1244 C CA . VAL A 1 158 ? 27.570 6.041 -43.687 1.00 91.88 158 VAL A CA 1
ATOM 1245 C C . VAL A 1 158 ? 26.195 6.370 -43.093 1.00 91.88 158 VAL A C 1
ATOM 1247 O O . VAL A 1 158 ? 26.090 6.710 -41.918 1.00 91.88 158 VAL A O 1
ATOM 1250 N N . PHE A 1 159 ? 25.132 6.223 -43.889 1.00 92.81 159 PHE A N 1
ATOM 1251 C CA . PHE A 1 159 ? 23.764 6.467 -43.441 1.00 92.81 159 PHE A CA 1
ATOM 1252 C C . PHE A 1 159 ? 23.330 5.476 -42.353 1.00 92.81 159 PHE A C 1
ATOM 1254 O O . PHE A 1 159 ? 22.766 5.897 -41.346 1.00 92.81 159 PHE A O 1
ATOM 1261 N N . ASP A 1 160 ? 23.658 4.189 -42.508 1.00 93.81 160 ASP A N 1
ATOM 1262 C CA . ASP A 1 160 ? 23.327 3.163 -41.512 1.00 93.81 160 ASP A CA 1
ATOM 1263 C C . ASP A 1 160 ? 24.017 3.441 -40.167 1.00 93.81 160 ASP A C 1
ATOM 1265 O O . ASP A 1 160 ? 23.403 3.302 -39.112 1.00 93.81 160 ASP A O 1
ATOM 1269 N N . VAL A 1 161 ? 25.284 3.877 -40.190 1.00 92.88 161 VAL A N 1
ATOM 1270 C CA . VAL A 1 161 ? 26.030 4.234 -38.969 1.00 92.88 161 VAL A CA 1
ATOM 1271 C C . VAL A 1 161 ? 25.370 5.409 -38.246 1.00 92.88 161 VAL A C 1
ATOM 1273 O O . VAL A 1 161 ? 25.150 5.332 -37.037 1.00 92.88 161 VAL A O 1
ATOM 1276 N N . LEU A 1 162 ? 25.009 6.472 -38.974 1.00 94.69 162 LEU A N 1
ATOM 1277 C CA . LEU A 1 162 ? 24.327 7.635 -38.394 1.00 94.69 162 LEU A CA 1
ATOM 1278 C C . LEU A 1 162 ? 22.956 7.259 -37.822 1.00 94.69 162 LEU A C 1
ATOM 1280 O O . LEU A 1 162 ? 22.602 7.694 -36.728 1.00 94.69 162 LEU A O 1
ATOM 1284 N N . GLN A 1 163 ? 22.202 6.414 -38.529 1.00 95.81 163 GLN A N 1
ATOM 1285 C CA . GLN A 1 163 ? 20.910 5.927 -38.056 1.00 95.81 163 GLN A CA 1
ATOM 1286 C C . GLN A 1 163 ? 21.054 5.081 -36.782 1.00 95.81 163 GLN A C 1
ATOM 1288 O O . GLN A 1 163 ? 20.276 5.242 -35.844 1.00 95.81 163 GLN A O 1
ATOM 1293 N N . TYR A 1 164 ? 22.063 4.210 -36.707 1.00 95.56 164 TYR A N 1
ATOM 1294 C CA . TYR A 1 164 ? 22.336 3.413 -35.510 1.00 95.56 164 TYR A CA 1
ATOM 1295 C C . TYR A 1 164 ? 22.714 4.286 -34.302 1.00 95.56 164 TYR A C 1
ATOM 1297 O O . TYR A 1 164 ? 22.232 4.054 -33.188 1.00 95.56 164 TYR A O 1
ATOM 1305 N N . GLN A 1 165 ? 23.535 5.319 -34.515 1.00 96.00 165 GLN A N 1
ATOM 1306 C CA . GLN A 1 165 ? 23.887 6.297 -33.482 1.00 96.00 165 GLN A CA 1
ATOM 1307 C C . GLN A 1 165 ? 22.653 7.055 -32.973 1.00 96.00 165 GLN A C 1
ATOM 1309 O O . GLN A 1 165 ? 22.449 7.125 -31.762 1.00 96.00 165 GLN A O 1
ATOM 1314 N N . ASP A 1 166 ? 21.791 7.538 -33.873 1.00 97.31 166 ASP A N 1
ATOM 1315 C CA . ASP A 1 166 ? 20.553 8.242 -33.510 1.00 97.31 166 ASP A CA 1
ATOM 1316 C C . ASP A 1 166 ? 19.594 7.350 -32.705 1.00 97.31 166 ASP A C 1
ATOM 1318 O O . ASP A 1 166 ? 19.170 7.719 -31.606 1.00 97.31 166 ASP A O 1
ATOM 1322 N N . ILE A 1 167 ? 19.321 6.131 -33.191 1.00 97.69 167 ILE A N 1
ATOM 1323 C CA . ILE A 1 167 ? 18.421 5.184 -32.514 1.00 97.69 167 ILE A CA 1
ATOM 1324 C C . ILE A 1 167 ? 18.945 4.845 -31.112 1.00 97.69 167 ILE A C 1
ATOM 1326 O O . ILE A 1 167 ? 18.181 4.857 -30.147 1.00 97.69 167 ILE A O 1
ATOM 1330 N N . THR A 1 168 ? 20.242 4.555 -30.962 1.00 97.56 168 THR A N 1
ATOM 1331 C CA . THR A 1 168 ? 20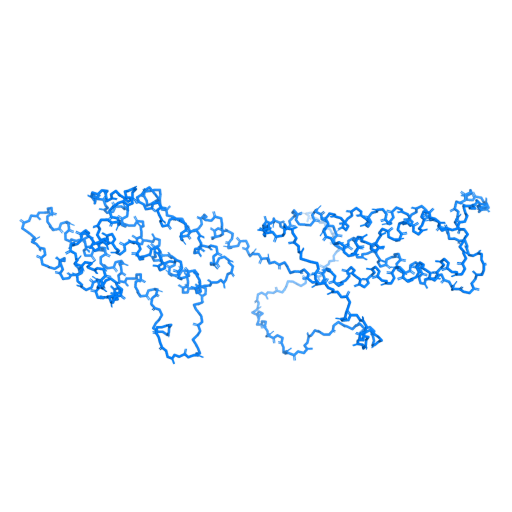.810 4.198 -29.648 1.00 97.56 168 THR A CA 1
ATOM 1332 C C . THR A 1 168 ? 20.861 5.382 -28.685 1.00 97.56 168 THR A C 1
ATOM 1334 O O . THR A 1 168 ? 20.563 5.210 -27.502 1.00 97.56 168 THR A O 1
ATOM 1337 N N . GLN A 1 169 ? 21.172 6.590 -29.167 1.00 97.81 169 GLN A N 1
ATOM 1338 C CA . GLN A 1 169 ? 21.120 7.820 -28.369 1.00 97.81 169 GLN A CA 1
ATOM 1339 C C . GLN A 1 169 ? 19.698 8.100 -27.874 1.00 97.81 169 GLN A C 1
ATOM 1341 O O . GLN A 1 169 ? 19.486 8.419 -26.699 1.00 97.81 169 GLN A O 1
ATOM 1346 N N . LYS A 1 170 ? 18.709 7.949 -28.758 1.00 98.00 170 LYS A N 1
ATOM 1347 C CA . LYS A 1 170 ? 17.300 8.138 -28.426 1.00 98.00 170 LYS A CA 1
ATOM 1348 C C . LYS A 1 170 ? 16.800 7.081 -27.449 1.00 98.00 170 LYS A C 1
ATOM 1350 O O . LYS A 1 170 ? 16.168 7.438 -26.457 1.00 98.00 170 LYS A O 1
ATOM 1355 N N . LEU A 1 171 ? 17.126 5.809 -27.680 1.00 97.69 171 LEU A N 1
ATOM 1356 C CA . LEU A 1 171 ? 16.779 4.712 -26.778 1.00 97.69 171 LEU A CA 1
ATOM 1357 C C . LEU A 1 171 ? 17.338 4.957 -25.372 1.00 97.69 171 LEU A C 1
ATOM 1359 O O . LEU A 1 171 ? 16.590 4.857 -24.404 1.00 97.69 171 LEU A O 1
ATOM 1363 N N . MET A 1 172 ? 18.608 5.359 -25.262 1.00 97.56 172 MET A N 1
ATOM 1364 C CA . MET A 1 172 ? 19.233 5.719 -23.986 1.00 97.56 172 MET A CA 1
ATOM 1365 C C . MET A 1 172 ? 18.463 6.830 -23.264 1.00 97.56 172 MET A C 1
ATOM 1367 O O . MET A 1 172 ? 18.113 6.686 -22.092 1.00 97.56 172 MET A O 1
ATOM 1371 N N . SER A 1 173 ? 18.137 7.919 -23.968 1.00 97.56 173 SER A N 1
ATOM 1372 C CA . SER A 1 173 ? 17.381 9.031 -23.382 1.00 97.56 173 SER A CA 1
ATOM 1373 C C . SER A 1 173 ? 15.980 8.615 -22.923 1.00 97.56 173 SER A C 1
ATOM 1375 O O . SER A 1 173 ? 15.530 9.061 -21.868 1.00 97.56 173 SER A O 1
ATOM 1377 N N . ILE A 1 174 ? 15.279 7.781 -23.700 1.00 97.69 174 ILE A N 1
ATOM 1378 C CA . ILE A 1 174 ? 13.911 7.349 -23.381 1.00 97.69 174 ILE A CA 1
ATOM 1379 C C . ILE A 1 174 ? 13.916 6.387 -22.193 1.00 97.69 174 ILE A C 1
ATOM 1381 O O . ILE A 1 174 ? 13.125 6.578 -21.274 1.00 97.69 174 ILE A O 1
ATOM 1385 N N . VAL A 1 175 ? 14.834 5.417 -22.165 1.00 96.00 175 VAL A N 1
ATOM 1386 C CA . VAL A 1 175 ? 14.961 4.453 -21.059 1.00 96.00 175 VAL A CA 1
ATOM 1387 C C . VAL A 1 175 ? 15.236 5.172 -19.744 1.00 96.00 175 VAL A C 1
ATOM 1389 O O . VAL A 1 175 ? 14.560 4.912 -18.750 1.00 96.00 175 VAL A O 1
ATOM 1392 N N . VAL A 1 176 ? 16.171 6.127 -19.735 1.00 95.81 176 VAL A N 1
ATOM 1393 C CA . VAL A 1 176 ? 16.445 6.950 -18.547 1.00 95.81 176 VAL A CA 1
ATOM 1394 C C . VAL A 1 176 ? 15.212 7.759 -18.151 1.00 95.81 176 VAL A C 1
ATOM 1396 O O . VAL A 1 176 ? 14.886 7.817 -16.965 1.00 95.81 176 VAL A O 1
ATOM 1399 N N . GLY A 1 177 ? 14.506 8.349 -19.118 1.00 95.94 177 GLY A N 1
ATOM 1400 C CA . GLY A 1 177 ? 13.293 9.125 -18.872 1.00 95.94 177 GLY A CA 1
ATOM 1401 C C . GLY A 1 177 ? 12.166 8.294 -18.251 1.00 95.94 177 GLY A C 1
ATOM 1402 O O . GLY A 1 177 ? 11.652 8.651 -17.190 1.00 95.94 177 GLY A O 1
ATOM 1403 N N . GLU A 1 178 ? 11.804 7.165 -18.865 1.00 94.75 178 GLU A N 1
ATOM 1404 C CA . GLU A 1 178 ? 10.728 6.299 -18.373 1.00 94.75 178 GLU A CA 1
ATOM 1405 C C . GLU A 1 178 ? 11.077 5.672 -17.020 1.00 94.75 178 GLU A C 1
ATOM 1407 O O . GLU A 1 178 ? 10.241 5.695 -16.116 1.00 94.75 178 GLU A O 1
ATOM 1412 N N . LEU A 1 179 ? 12.304 5.170 -16.834 1.00 91.06 179 LEU A N 1
ATOM 1413 C CA . LEU A 1 179 ? 12.726 4.599 -15.550 1.00 91.06 179 LEU A CA 1
ATOM 1414 C C . LEU A 1 179 ? 12.711 5.647 -14.434 1.00 91.06 179 LEU A C 1
ATOM 1416 O O . LEU A 1 179 ? 12.207 5.370 -13.348 1.00 91.06 179 LEU A O 1
ATOM 1420 N N . SER A 1 180 ? 13.185 6.865 -14.712 1.00 91.75 180 SER A N 1
ATOM 1421 C CA . SER A 1 180 ? 13.192 7.965 -13.735 1.00 91.75 180 SER A CA 1
ATOM 1422 C C . SER A 1 180 ? 11.789 8.483 -13.401 1.00 91.75 180 SER A C 1
ATOM 1424 O O . SER A 1 180 ? 11.587 9.069 -12.340 1.00 91.75 180 SER A O 1
ATOM 1426 N N . SER A 1 181 ? 10.809 8.277 -14.286 1.00 90.75 181 SER A N 1
ATOM 1427 C CA . SER A 1 181 ? 9.409 8.649 -14.040 1.00 90.75 181 SER A CA 1
ATOM 1428 C C . SER A 1 181 ? 8.673 7.680 -13.104 1.00 90.75 181 SER A C 1
ATOM 1430 O O . SER A 1 181 ? 7.632 8.027 -12.539 1.00 90.75 181 SER A O 1
ATOM 1432 N N . ARG A 1 182 ? 9.203 6.466 -12.904 1.00 87.38 182 ARG A N 1
ATOM 1433 C CA . ARG A 1 182 ? 8.583 5.456 -12.042 1.00 87.38 182 ARG A CA 1
ATOM 1434 C C . ARG A 1 182 ? 8.959 5.683 -10.585 1.00 87.38 182 ARG A C 1
ATOM 1436 O O . ARG A 1 182 ? 10.126 5.745 -10.220 1.00 87.38 182 ARG A O 1
ATOM 1443 N N . THR A 1 183 ? 7.944 5.746 -9.729 1.00 86.38 183 THR A N 1
ATOM 1444 C CA . THR A 1 183 ? 8.122 5.850 -8.277 1.00 86.38 183 THR A CA 1
ATOM 1445 C C . THR A 1 183 ? 7.808 4.513 -7.621 1.00 86.38 183 THR A C 1
ATOM 1447 O O . THR A 1 183 ? 6.723 3.966 -7.807 1.00 86.38 183 THR A O 1
ATOM 1450 N N . VAL A 1 184 ? 8.738 4.008 -6.812 1.00 86.69 184 VAL A N 1
ATOM 1451 C CA . VAL A 1 184 ? 8.536 2.811 -5.988 1.00 86.69 184 VAL A CA 1
ATOM 1452 C C . VAL A 1 184 ? 8.362 3.239 -4.536 1.00 86.69 184 VAL A C 1
ATOM 1454 O O . VAL A 1 184 ? 9.159 4.013 -4.008 1.00 86.69 184 VAL A O 1
ATOM 1457 N N . MET A 1 185 ? 7.332 2.717 -3.871 1.00 87.38 185 MET A N 1
ATOM 1458 C CA . MET A 1 185 ? 7.161 2.886 -2.431 1.00 87.38 185 MET A CA 1
ATOM 1459 C C . MET A 1 185 ? 7.655 1.635 -1.708 1.00 87.38 185 MET A C 1
ATOM 1461 O O . MET A 1 185 ? 7.133 0.543 -1.918 1.00 87.38 185 MET A O 1
ATOM 1465 N N . ILE A 1 186 ? 8.650 1.796 -0.836 1.00 89.56 186 ILE A N 1
ATOM 1466 C CA . ILE A 1 186 ? 9.200 0.701 -0.033 1.00 89.56 186 ILE A CA 1
ATOM 1467 C C . ILE A 1 186 ? 8.639 0.798 1.383 1.00 89.56 186 ILE A C 1
ATOM 1469 O O . ILE A 1 186 ? 8.795 1.814 2.063 1.00 89.56 186 ILE A O 1
ATOM 1473 N N . MET A 1 187 ? 7.991 -0.274 1.833 1.00 90.50 187 MET A N 1
ATOM 1474 C CA . MET A 1 187 ? 7.482 -0.388 3.195 1.00 90.50 187 MET A CA 1
ATOM 1475 C C . MET A 1 187 ? 8.519 -1.075 4.097 1.00 90.50 187 MET A C 1
ATOM 1477 O O . MET A 1 187 ? 9.006 -2.151 3.744 1.00 90.50 187 MET A O 1
ATOM 1481 N N . PRO A 1 188 ? 8.836 -0.517 5.281 1.00 91.31 188 PRO A N 1
ATOM 1482 C CA . PRO A 1 188 ? 9.666 -1.208 6.260 1.00 91.31 188 PRO A CA 1
ATOM 1483 C C . PRO A 1 188 ? 9.024 -2.527 6.700 1.00 91.31 188 PRO A C 1
ATOM 1485 O O . PRO A 1 188 ? 7.831 -2.565 7.000 1.00 91.31 188 PRO A O 1
ATOM 1488 N N . PHE A 1 189 ? 9.822 -3.590 6.845 1.00 91.81 189 PHE A N 1
ATOM 1489 C CA . PHE A 1 189 ? 9.328 -4.893 7.313 1.00 91.81 189 PHE A CA 1
ATOM 1490 C C . PHE A 1 189 ? 8.598 -4.799 8.665 1.00 91.81 189 PHE A C 1
ATOM 1492 O O . PHE A 1 189 ? 7.597 -5.468 8.890 1.00 91.81 189 PHE A O 1
ATOM 1499 N N . THR A 1 190 ? 9.016 -3.886 9.548 1.00 94.00 190 THR A N 1
ATOM 1500 C CA . THR A 1 190 ? 8.360 -3.644 10.846 1.00 94.00 190 THR A CA 1
ATOM 1501 C C . THR A 1 190 ? 6.903 -3.177 10.727 1.00 94.00 190 THR A C 1
ATOM 1503 O O . THR A 1 190 ? 6.142 -3.294 11.697 1.00 94.00 190 THR A O 1
ATOM 1506 N N . LYS A 1 191 ? 6.498 -2.674 9.553 1.00 94.25 191 LYS A N 1
ATOM 1507 C CA . LYS A 1 191 ? 5.156 -2.168 9.251 1.00 94.25 191 LYS A CA 1
ATOM 1508 C C . LYS A 1 191 ? 4.267 -3.157 8.497 1.00 94.25 191 LYS A C 1
ATOM 1510 O O . LYS A 1 191 ? 3.067 -2.912 8.444 1.00 94.25 191 LYS A O 1
ATOM 1515 N N . ILE A 1 192 ? 4.802 -4.281 8.005 1.00 94.06 192 ILE A N 1
ATOM 1516 C CA . ILE A 1 192 ? 4.033 -5.247 7.200 1.00 94.06 192 ILE A CA 1
ATOM 1517 C C . ILE A 1 192 ? 2.782 -5.739 7.931 1.00 94.06 192 ILE A C 1
ATOM 1519 O O . ILE A 1 192 ? 1.704 -5.767 7.349 1.00 94.06 192 ILE A O 1
ATOM 1523 N N . GLY A 1 193 ? 2.905 -5.964 9.242 1.00 94.69 193 GLY A N 1
ATOM 1524 C CA . GLY A 1 193 ? 1.789 -6.438 10.047 1.00 94.69 193 GLY A CA 1
ATOM 1525 C C . GLY A 1 193 ? 0.627 -5.446 10.171 1.00 94.69 193 GLY A C 1
ATOM 1526 O O . GLY A 1 193 ? -0.505 -5.828 10.444 1.00 94.69 193 GLY A O 1
ATOM 1527 N N . TYR A 1 194 ? 0.881 -4.149 9.978 1.00 96.06 194 TYR A N 1
ATOM 1528 C CA . TYR A 1 194 ? -0.189 -3.149 9.923 1.00 96.06 194 TYR A CA 1
ATOM 1529 C C . TYR A 1 194 ? -0.898 -3.163 8.562 1.00 96.06 194 TYR A C 1
ATOM 1531 O O . TYR A 1 194 ? -2.079 -2.849 8.493 1.00 96.06 194 TYR A O 1
ATOM 1539 N N . TYR A 1 195 ? -0.192 -3.537 7.492 1.00 94.69 195 TYR A N 1
ATOM 1540 C CA . TYR A 1 195 ? -0.728 -3.591 6.134 1.00 94.69 195 TYR A CA 1
ATOM 1541 C C . TYR A 1 195 ? -1.540 -4.867 5.860 1.00 94.69 195 TYR A C 1
ATOM 1543 O O . TYR A 1 195 ? -2.597 -4.792 5.237 1.00 94.69 195 TYR A O 1
ATOM 1551 N N . ASP A 1 196 ? -1.057 -6.025 6.321 1.00 93.12 196 ASP A N 1
ATOM 1552 C CA . ASP A 1 196 ? -1.728 -7.325 6.151 1.00 93.12 196 ASP A CA 1
ATOM 1553 C C . ASP A 1 196 ? -2.805 -7.611 7.216 1.00 93.12 196 ASP A C 1
ATOM 1555 O O . ASP A 1 196 ? -3.495 -8.628 7.151 1.00 93.12 196 ASP A O 1
ATOM 1559 N N . GLY A 1 197 ? -2.949 -6.711 8.194 1.00 91.56 197 GLY A N 1
ATOM 1560 C CA . GLY A 1 197 ? -3.925 -6.801 9.275 1.00 91.56 197 GLY A CA 1
ATOM 1561 C C . GLY A 1 197 ? -3.484 -7.639 10.479 1.00 91.56 197 GLY A C 1
ATOM 1562 O O . GLY A 1 197 ? -4.202 -7.670 11.471 1.00 91.56 197 GLY A O 1
ATOM 1563 N N . THR A 1 198 ? -2.309 -8.273 10.478 1.00 91.81 198 THR A N 1
ATOM 1564 C CA . THR A 1 198 ? -1.864 -9.126 11.601 1.00 91.81 198 THR A CA 1
ATOM 1565 C C . THR A 1 198 ? -1.608 -8.358 12.903 1.00 91.81 198 THR A C 1
ATOM 1567 O O . THR A 1 198 ? -1.796 -8.913 13.985 1.00 91.81 198 THR A O 1
ATOM 1570 N N . LYS A 1 199 ? -1.214 -7.078 12.832 1.00 90.31 199 LYS A N 1
ATOM 1571 C CA . LYS A 1 199 ? -1.027 -6.185 13.995 1.00 90.31 199 LYS A CA 1
ATOM 1572 C C . LYS A 1 199 ? -2.263 -5.361 14.340 1.00 90.31 199 LYS A C 1
ATOM 1574 O O . LYS A 1 199 ? -2.393 -4.932 15.480 1.00 90.31 199 LYS A O 1
ATOM 1579 N N . VAL A 1 200 ? -3.143 -5.117 13.372 1.00 88.69 200 VAL A N 1
ATOM 1580 C CA . VAL A 1 200 ? -4.333 -4.264 13.522 1.00 88.69 200 VAL A CA 1
ATOM 1581 C C . VAL A 1 200 ? -5.567 -5.128 13.312 1.00 88.69 200 VAL A C 1
ATOM 1583 O O . VAL A 1 200 ? -6.305 -4.987 12.342 1.00 88.69 200 VAL A O 1
ATOM 1586 N N . THR A 1 201 ? -5.757 -6.075 14.226 1.00 87.38 201 THR A N 1
ATOM 1587 C CA . THR A 1 201 ? -6.873 -7.019 14.186 1.00 87.38 201 THR A CA 1
ATOM 1588 C C . THR A 1 201 ? -7.597 -7.054 15.516 1.00 87.38 201 THR A C 1
ATOM 1590 O O . THR A 1 201 ? -6.998 -6.980 16.590 1.00 87.38 201 THR A O 1
ATOM 1593 N N . PHE A 1 202 ? -8.912 -7.199 15.449 1.00 88.00 202 PHE A N 1
ATOM 1594 C CA . PHE A 1 202 ? -9.708 -7.468 16.629 1.00 88.00 202 PHE A CA 1
ATOM 1595 C C . PHE A 1 202 ? -9.592 -8.939 17.045 1.00 88.00 202 PHE A C 1
ATOM 1597 O O . PHE A 1 202 ? -9.314 -9.828 16.235 1.00 88.00 202 PHE A O 1
ATOM 1604 N N . SER A 1 203 ? -9.869 -9.204 18.320 1.00 89.62 203 SER A N 1
ATOM 1605 C CA . SER A 1 203 ? -10.114 -10.557 18.816 1.00 89.62 203 SER A CA 1
ATOM 1606 C C . SER A 1 203 ? -11.225 -11.231 18.006 1.00 89.62 203 SER A C 1
ATOM 1608 O O . SER A 1 203 ? -12.101 -10.570 17.447 1.00 89.62 203 SER A O 1
ATOM 1610 N N . GLU A 1 204 ? -11.214 -12.560 17.950 1.00 89.94 204 GLU A N 1
ATOM 1611 C CA . GLU A 1 204 ? -12.236 -13.347 17.249 1.00 89.94 204 GLU A CA 1
ATOM 1612 C C . GLU A 1 204 ? -13.660 -12.955 17.662 1.00 89.94 204 GLU A C 1
ATOM 1614 O O . GLU A 1 204 ? -14.469 -12.584 16.815 1.00 89.94 204 GLU A O 1
ATOM 1619 N N . LYS A 1 205 ? -13.906 -12.852 18.971 1.00 88.62 205 LYS A N 1
ATOM 1620 C CA . LYS A 1 205 ? -15.194 -12.420 19.524 1.00 88.62 205 LYS A CA 1
ATOM 1621 C C . LYS A 1 205 ? -15.610 -11.016 19.070 1.00 88.62 205 LYS A C 1
ATOM 1623 O O . LYS A 1 205 ? -16.790 -10.759 18.840 1.00 88.62 205 LYS A O 1
ATOM 1628 N N . ALA A 1 206 ? -14.665 -10.084 18.965 1.00 90.06 206 ALA A N 1
ATOM 1629 C CA . ALA A 1 206 ? -14.945 -8.737 18.475 1.00 90.06 206 ALA A CA 1
ATOM 1630 C C . ALA A 1 206 ? -15.223 -8.722 16.965 1.00 90.06 206 ALA A C 1
ATOM 1632 O O . ALA A 1 206 ? -16.124 -8.010 16.527 1.00 90.06 206 ALA A O 1
ATOM 1633 N N . ARG A 1 207 ? -14.515 -9.543 16.179 1.00 90.62 207 ARG A N 1
ATOM 1634 C CA . ARG A 1 207 ? -14.779 -9.705 14.741 1.00 90.62 207 ARG A CA 1
ATOM 1635 C C . ARG A 1 207 ? -16.187 -10.239 14.484 1.00 90.62 207 ARG A C 1
ATOM 1637 O O . ARG A 1 207 ? -16.881 -9.688 13.634 1.00 90.62 207 ARG A O 1
ATOM 1644 N N . GLU A 1 208 ? -16.614 -11.243 15.245 1.00 88.94 208 GLU A N 1
ATOM 1645 C CA . GLU A 1 208 ? -17.967 -11.811 15.168 1.00 88.94 208 GLU A CA 1
ATOM 1646 C C . GLU A 1 208 ? -19.049 -10.793 15.544 1.00 88.94 208 GLU A C 1
ATOM 1648 O O . GLU A 1 208 ? -20.077 -10.699 14.876 1.00 88.94 208 GLU A O 1
ATOM 1653 N N . LYS A 1 209 ? -18.821 -10.010 16.606 1.00 86.25 209 LYS A N 1
ATOM 1654 C CA . LYS A 1 209 ? -19.811 -9.042 17.103 1.00 86.25 209 LYS A CA 1
ATOM 1655 C C . LYS A 1 209 ? -19.898 -7.766 16.279 1.00 86.25 209 LYS A C 1
ATOM 1657 O O . LYS A 1 209 ? -20.966 -7.161 16.223 1.00 86.25 209 LYS A O 1
ATOM 1662 N N . PHE A 1 210 ? -18.797 -7.348 15.661 1.00 89.06 210 PHE A N 1
ATOM 1663 C CA . PHE A 1 210 ? -18.705 -6.068 14.964 1.00 89.06 210 PHE A CA 1
ATOM 1664 C C . PHE A 1 210 ? -18.152 -6.233 13.536 1.00 89.06 210 PHE A C 1
ATOM 1666 O O . PHE A 1 210 ? -17.112 -5.662 13.197 1.00 89.06 210 PHE A O 1
ATOM 1673 N N . PRO A 1 211 ? -18.838 -6.979 12.649 1.00 90.12 211 PRO A N 1
ATOM 1674 C CA . PRO A 1 211 ? -18.352 -7.217 11.288 1.00 90.12 211 PRO A CA 1
ATOM 1675 C C . PRO A 1 211 ? -18.252 -5.928 10.456 1.00 90.12 211 PRO A C 1
ATOM 1677 O O . PRO A 1 211 ? -17.356 -5.791 9.627 1.00 90.12 211 PRO A O 1
ATOM 1680 N N . LEU A 1 212 ? -19.125 -4.947 10.713 1.00 87.88 212 LEU A N 1
ATOM 1681 C CA . LEU A 1 212 ? -19.209 -3.707 9.932 1.00 87.88 212 LEU A CA 1
ATOM 1682 C C . LEU A 1 212 ? -17.990 -2.785 10.094 1.00 87.88 212 LEU A C 1
ATOM 1684 O O . LEU A 1 212 ? -17.673 -2.036 9.175 1.00 87.88 212 LEU A O 1
ATOM 1688 N N . ILE A 1 213 ? -17.289 -2.846 11.231 1.00 92.69 213 ILE A N 1
ATOM 1689 C CA . ILE A 1 213 ? -16.125 -1.982 11.502 1.00 92.69 213 ILE A CA 1
ATOM 1690 C C . ILE A 1 213 ? -14.799 -2.602 11.052 1.00 92.69 213 ILE A C 1
ATOM 1692 O O . ILE A 1 213 ? -13.779 -1.917 11.058 1.00 92.69 213 ILE A O 1
ATOM 1696 N N . GLN A 1 214 ? -14.791 -3.879 10.650 1.00 92.00 214 GLN A N 1
ATOM 1697 C CA . GLN A 1 214 ? -13.560 -4.572 10.253 1.00 92.00 214 GLN A CA 1
ATOM 1698 C C . GLN A 1 214 ? -12.886 -3.887 9.064 1.00 92.00 214 GLN A C 1
ATOM 1700 O O . GLN A 1 214 ? -11.669 -3.723 9.058 1.00 92.00 214 GLN A O 1
ATOM 1705 N N . ARG A 1 215 ? -13.681 -3.428 8.087 1.00 93.38 215 ARG A N 1
ATOM 1706 C CA . ARG A 1 215 ? -13.165 -2.706 6.920 1.00 93.38 215 ARG A CA 1
ATOM 1707 C C . ARG A 1 215 ? -12.449 -1.422 7.329 1.00 93.38 215 ARG A C 1
ATOM 1709 O O . ARG A 1 215 ? -11.345 -1.181 6.865 1.00 93.38 215 ARG A O 1
ATOM 1716 N N . GLU A 1 216 ? -13.062 -0.605 8.181 1.00 95.38 216 GLU A N 1
ATOM 1717 C CA . GLU A 1 216 ? -12.451 0.650 8.637 1.00 95.38 216 GLU A CA 1
ATOM 1718 C C . GLU A 1 216 ? -11.171 0.381 9.439 1.00 95.38 216 GLU A C 1
ATOM 1720 O O . GLU A 1 216 ? -10.186 1.098 9.293 1.00 95.38 216 GLU A O 1
ATOM 1725 N N . MET A 1 217 ? -11.141 -0.703 10.215 1.00 95.25 217 MET A N 1
ATOM 1726 C CA . MET A 1 217 ? -9.955 -1.098 10.966 1.00 95.25 217 MET A CA 1
ATOM 1727 C C . MET A 1 217 ? -8.788 -1.536 10.065 1.00 95.25 217 MET A C 1
ATOM 1729 O O . MET A 1 217 ? -7.653 -1.103 10.262 1.00 95.25 217 MET A O 1
ATOM 1733 N N . ASP A 1 218 ? -9.071 -2.329 9.031 1.00 95.31 218 ASP A N 1
ATOM 1734 C CA . ASP A 1 218 ? -8.095 -2.704 8.000 1.00 95.31 218 ASP A CA 1
ATOM 1735 C C . ASP A 1 218 ? -7.545 -1.467 7.264 1.00 95.31 218 ASP A C 1
ATOM 1737 O O . ASP A 1 218 ? -6.336 -1.332 7.064 1.00 95.31 218 ASP A O 1
ATOM 1741 N N . GLN A 1 219 ? -8.411 -0.505 6.929 1.00 96.44 219 GLN A N 1
ATOM 1742 C CA . GLN A 1 219 ? -7.967 0.755 6.326 1.00 96.44 219 GLN A CA 1
ATOM 1743 C C . GLN A 1 219 ? -7.101 1.587 7.281 1.00 96.44 219 GLN A C 1
ATOM 1745 O O . GLN A 1 219 ? -6.087 2.137 6.848 1.00 96.44 219 GLN A O 1
ATOM 1750 N N . ALA A 1 220 ? -7.427 1.635 8.578 1.00 96.44 220 ALA A N 1
ATOM 1751 C CA . ALA A 1 220 ? -6.592 2.303 9.575 1.00 96.44 220 ALA A CA 1
ATOM 1752 C C . ALA A 1 220 ? -5.174 1.704 9.613 1.00 96.44 220 ALA A C 1
ATOM 1754 O O . ALA A 1 220 ? -4.188 2.444 9.534 1.00 96.44 220 ALA A O 1
ATOM 1755 N N . GLY A 1 221 ? -5.067 0.371 9.640 1.00 96.94 221 GLY A N 1
ATOM 1756 C CA . GLY A 1 221 ? -3.786 -0.338 9.590 1.00 96.94 221 GLY A CA 1
ATOM 1757 C C . GLY A 1 221 ? -2.974 -0.013 8.335 1.00 96.94 221 GLY A C 1
ATOM 1758 O O . GLY A 1 221 ? -1.802 0.363 8.430 1.00 96.94 221 GLY A O 1
ATOM 1759 N N . LYS A 1 222 ? -3.606 -0.044 7.156 1.00 95.94 222 LYS A N 1
ATOM 1760 C CA . LYS A 1 222 ? -2.959 0.318 5.883 1.00 95.94 222 LYS A CA 1
ATOM 1761 C C . LYS A 1 222 ? -2.479 1.767 5.874 1.00 95.94 222 LYS A C 1
ATOM 1763 O O . LYS A 1 222 ? -1.326 2.027 5.525 1.00 95.94 222 LYS A O 1
ATOM 1768 N N . CYS A 1 223 ? -3.307 2.715 6.313 1.00 95.81 223 CYS A N 1
ATOM 1769 C CA . CYS A 1 223 ? -2.906 4.115 6.435 1.00 95.81 223 CYS A CA 1
ATOM 1770 C C . CYS A 1 223 ? -1.705 4.282 7.372 1.00 95.81 223 CYS A C 1
ATOM 1772 O O . CYS A 1 223 ? -0.774 5.022 7.048 1.00 95.81 223 CYS A O 1
ATOM 1774 N N . PHE A 1 224 ? -1.682 3.571 8.501 1.00 96.25 224 PHE A N 1
ATOM 1775 C CA . PHE A 1 224 ? -0.547 3.586 9.419 1.00 96.25 224 PHE A CA 1
ATOM 1776 C C . PHE A 1 224 ? 0.728 3.025 8.773 1.00 96.25 224 PHE A C 1
ATOM 1778 O O . PHE A 1 224 ? 1.794 3.638 8.873 1.00 96.25 224 PHE A O 1
ATOM 1785 N N . ALA A 1 225 ? 0.620 1.901 8.058 1.00 95.75 225 ALA A N 1
ATOM 1786 C CA . ALA A 1 225 ? 1.741 1.266 7.368 1.00 95.75 225 ALA A CA 1
ATOM 1787 C C . ALA A 1 225 ? 2.388 2.188 6.316 1.00 95.75 225 ALA A C 1
ATOM 1789 O O . ALA A 1 225 ? 3.609 2.189 6.156 1.00 95.75 225 ALA A O 1
ATOM 1790 N N . PHE A 1 226 ? 1.581 3.029 5.661 1.00 94.25 226 PHE A N 1
ATOM 1791 C CA . PHE A 1 226 ? 2.019 4.013 4.666 1.00 94.25 226 PHE A CA 1
ATOM 1792 C C . PHE A 1 226 ? 2.294 5.419 5.236 1.00 94.25 226 PHE A C 1
ATOM 1794 O O . PHE A 1 226 ? 2.363 6.385 4.472 1.00 94.25 226 PHE A O 1
ATOM 1801 N N . ARG A 1 227 ? 2.465 5.560 6.561 1.00 93.62 227 ARG A N 1
ATOM 1802 C CA . ARG A 1 227 ? 2.748 6.845 7.241 1.00 93.62 227 ARG A CA 1
ATOM 1803 C C . ARG A 1 227 ? 1.702 7.936 6.959 1.00 93.62 227 ARG A C 1
ATOM 1805 O O . ARG A 1 227 ? 2.010 9.121 6.855 1.00 93.62 227 ARG A O 1
ATOM 1812 N N . ARG A 1 228 ? 0.435 7.542 6.814 1.00 93.00 228 ARG A N 1
ATOM 1813 C CA . ARG A 1 228 ? -0.728 8.435 6.691 1.00 93.00 228 ARG A CA 1
ATOM 1814 C C . ARG A 1 228 ? -1.471 8.501 8.024 1.00 93.00 228 ARG A C 1
ATOM 1816 O O . ARG A 1 228 ? -2.639 8.137 8.118 1.00 93.00 228 ARG A O 1
ATOM 1823 N N . HIS A 1 229 ? -0.775 8.953 9.063 1.00 93.06 229 HIS A N 1
ATOM 1824 C CA . HIS A 1 229 ? -1.228 8.921 10.458 1.00 93.06 229 HIS A CA 1
ATOM 1825 C C . HIS A 1 229 ? -2.577 9.625 10.688 1.00 93.06 229 HIS A C 1
ATOM 1827 O O . HIS A 1 229 ? -3.460 9.053 11.318 1.00 93.06 229 HIS A O 1
ATOM 1833 N N . ALA A 1 230 ? -2.807 10.794 10.082 1.00 90.12 230 ALA A N 1
ATOM 1834 C CA . ALA A 1 230 ? -4.104 11.472 10.174 1.00 90.12 230 ALA A CA 1
ATOM 1835 C C . ALA A 1 230 ? -5.256 10.666 9.537 1.00 90.12 230 ALA A C 1
ATOM 1837 O O . ALA A 1 230 ? -6.340 10.580 10.108 1.00 90.12 230 ALA A O 1
ATOM 1838 N N . ALA A 1 231 ? -5.014 10.022 8.388 1.00 92.06 231 ALA A N 1
ATOM 1839 C CA . ALA A 1 231 ? -6.002 9.151 7.747 1.00 92.06 231 ALA A CA 1
ATOM 1840 C C . ALA A 1 231 ? -6.258 7.875 8.569 1.00 92.06 231 ALA A C 1
ATOM 1842 O O . ALA A 1 231 ? -7.397 7.432 8.680 1.00 92.06 231 ALA A O 1
ATOM 1843 N N . CYS A 1 232 ? -5.217 7.328 9.207 1.00 94.69 232 CYS A N 1
ATOM 1844 C CA . CYS A 1 232 ? -5.356 6.229 10.161 1.00 94.69 232 CYS A CA 1
ATOM 1845 C C . CYS A 1 232 ? -6.317 6.607 11.295 1.00 94.69 232 CYS A C 1
ATOM 1847 O O . CYS A 1 232 ? -7.294 5.898 11.528 1.00 94.69 232 CYS A O 1
ATOM 1849 N N . VAL A 1 233 ? -6.089 7.744 11.963 1.00 93.00 233 VAL A N 1
ATOM 1850 C CA . VAL A 1 233 ? -6.972 8.204 13.046 1.00 93.00 233 VAL A CA 1
ATOM 1851 C C . VAL A 1 233 ? -8.386 8.486 12.536 1.00 93.00 233 VAL A C 1
ATOM 1853 O O . VAL A 1 233 ? -9.348 8.132 13.208 1.00 93.00 233 VAL A O 1
ATOM 1856 N N . PHE A 1 234 ? -8.545 9.027 11.327 1.00 91.38 234 PHE A N 1
ATOM 1857 C CA . PHE A 1 234 ? -9.865 9.202 10.718 1.00 91.38 234 PHE A CA 1
ATOM 1858 C C . PHE A 1 234 ? -10.630 7.874 10.566 1.00 91.38 234 PHE A C 1
ATOM 1860 O O . PHE A 1 234 ? -11.793 7.790 10.958 1.00 91.38 234 PHE A O 1
ATOM 1867 N N . HIS A 1 235 ? -9.987 6.815 10.067 1.00 94.81 235 HIS A N 1
ATOM 1868 C CA . HIS A 1 235 ? -10.610 5.490 9.981 1.00 94.81 235 HIS A CA 1
ATOM 1869 C C . HIS A 1 235 ? -10.958 4.917 11.363 1.00 94.81 235 HIS A C 1
ATOM 1871 O O . HIS A 1 235 ? -12.053 4.387 11.557 1.00 94.81 235 HIS A O 1
ATOM 1877 N N . LEU A 1 236 ? -10.091 5.111 12.362 1.00 94.88 236 LEU A N 1
ATOM 1878 C CA . LEU A 1 236 ? -10.397 4.760 13.753 1.00 94.88 236 LEU A CA 1
ATOM 1879 C C . LEU A 1 236 ? -11.597 5.542 14.301 1.00 94.88 236 LEU A C 1
ATOM 1881 O O . LEU A 1 236 ? -12.408 4.995 15.049 1.00 94.88 236 LEU A O 1
ATOM 1885 N N . MET A 1 237 ? -11.761 6.805 13.905 1.00 91.50 237 MET A N 1
ATOM 1886 C CA . MET A 1 237 ? -12.929 7.580 14.303 1.00 91.50 237 MET A CA 1
ATOM 1887 C C . MET A 1 237 ? -14.221 7.019 13.709 1.00 91.50 237 MET A C 1
ATOM 1889 O O . MET A 1 237 ? -15.239 7.000 14.398 1.00 91.50 237 MET A O 1
ATOM 1893 N N . ARG A 1 238 ? -14.181 6.495 12.477 1.00 90.81 238 ARG A N 1
ATOM 1894 C CA . ARG A 1 238 ? -15.329 5.808 11.863 1.00 90.81 238 ARG A CA 1
ATOM 1895 C C . ARG A 1 238 ? -15.662 4.499 12.572 1.00 90.81 238 ARG A C 1
ATOM 1897 O O . ARG A 1 238 ? -16.835 4.233 12.820 1.00 90.81 238 ARG A O 1
ATOM 1904 N N . VAL A 1 239 ? -14.649 3.721 12.971 1.00 93.12 239 VAL A N 1
ATOM 1905 C CA . VAL A 1 239 ? -14.835 2.546 13.847 1.00 93.12 239 VAL A CA 1
ATOM 1906 C C . VAL A 1 239 ? -15.592 2.947 15.117 1.00 93.12 239 VAL A C 1
ATOM 1908 O O . VAL A 1 239 ? -16.594 2.327 15.476 1.00 93.12 239 VAL A O 1
ATOM 1911 N N . MET A 1 240 ? -15.141 4.013 15.776 1.00 91.81 240 MET A N 1
ATOM 1912 C CA . MET A 1 240 ? -15.734 4.490 17.022 1.00 91.81 240 MET A CA 1
ATOM 1913 C C . MET A 1 240 ? -17.135 5.065 16.845 1.00 91.81 240 MET A C 1
ATOM 1915 O O . MET A 1 240 ? -17.984 4.824 17.696 1.00 91.81 240 MET A O 1
ATOM 1919 N N . GLU A 1 241 ? -17.416 5.769 15.751 1.00 88.62 241 GLU A N 1
ATOM 1920 C CA . GLU A 1 241 ? -18.749 6.299 15.461 1.00 88.62 241 GLU A CA 1
ATOM 1921 C C . GLU A 1 241 ? -19.807 5.188 15.473 1.00 88.62 241 GLU A C 1
ATOM 1923 O O . GLU A 1 241 ? -20.828 5.317 16.154 1.00 88.62 241 GLU A O 1
ATOM 1928 N N . HIS A 1 242 ? -19.528 4.067 14.799 1.00 88.19 242 HIS A N 1
ATOM 1929 C CA . HIS A 1 242 ? -20.412 2.903 14.817 1.00 88.19 242 HIS A CA 1
ATOM 1930 C C . HIS A 1 242 ? -20.651 2.403 16.243 1.00 88.19 242 HIS A C 1
ATOM 1932 O O . HIS A 1 242 ? -21.788 2.164 16.643 1.00 88.19 242 HIS A O 1
ATOM 1938 N N . ILE A 1 243 ? -19.595 2.291 17.042 1.00 89.25 243 ILE A N 1
ATOM 1939 C CA . ILE A 1 243 ? -19.660 1.703 18.383 1.00 89.25 243 ILE A CA 1
ATOM 1940 C C . ILE A 1 243 ? -20.367 2.627 19.377 1.00 89.25 243 ILE A C 1
ATOM 1942 O O . ILE A 1 243 ? -21.165 2.168 20.194 1.00 89.25 243 ILE A O 1
ATOM 1946 N N . VAL A 1 244 ? -20.152 3.936 19.277 1.00 86.75 244 VAL A N 1
ATOM 1947 C CA . VAL A 1 244 ? -20.825 4.936 20.114 1.00 86.75 244 VAL A CA 1
ATOM 1948 C C . VAL A 1 244 ? -22.327 4.955 19.850 1.00 86.75 244 VAL A C 1
ATOM 1950 O O . VAL A 1 244 ? -23.104 5.033 20.803 1.00 86.75 244 VAL A O 1
ATOM 1953 N N . GLN A 1 245 ? -22.752 4.818 18.589 1.00 82.81 245 GLN A N 1
ATOM 1954 C CA . GLN A 1 245 ? -24.172 4.680 18.247 1.00 82.81 245 GLN A CA 1
ATOM 1955 C C . GLN A 1 245 ? -24.786 3.438 18.915 1.00 82.81 245 GLN A C 1
ATOM 1957 O O . GLN A 1 245 ? -25.851 3.529 19.526 1.00 82.81 245 GLN A O 1
ATOM 1962 N N . CYS A 1 246 ? -24.072 2.306 18.898 1.00 81.50 246 CYS A N 1
ATOM 1963 C CA . CYS A 1 246 ? -24.509 1.068 19.554 1.00 81.50 246 CYS A CA 1
ATOM 1964 C C . CYS A 1 246 ? -24.672 1.242 21.069 1.00 81.50 246 CYS A C 1
ATOM 1966 O O . CYS A 1 246 ? -25.667 0.817 21.660 1.00 81.50 246 CYS A O 1
ATOM 1968 N N . LEU A 1 247 ? -23.686 1.873 21.707 1.00 84.56 247 LEU A N 1
ATOM 1969 C CA . LEU A 1 247 ? -23.715 2.119 23.143 1.00 84.56 247 LEU A CA 1
ATOM 1970 C C . LEU A 1 247 ? -24.854 3.062 23.518 1.00 84.56 247 LEU A C 1
ATOM 1972 O O . LEU A 1 247 ? -25.578 2.797 24.473 1.00 84.56 247 LEU A O 1
ATOM 1976 N N . ALA A 1 248 ? -25.058 4.138 22.767 1.00 82.81 248 ALA A N 1
ATOM 1977 C CA . ALA A 1 248 ? -26.125 5.085 23.053 1.00 82.81 248 ALA A CA 1
ATOM 1978 C C . ALA A 1 248 ? -27.512 4.423 23.015 1.00 82.81 248 ALA A C 1
ATOM 1980 O O . ALA A 1 248 ? -28.314 4.643 23.927 1.00 82.81 248 ALA A O 1
ATOM 1981 N N . ASP A 1 249 ? -27.751 3.525 22.058 1.00 79.81 249 ASP A N 1
ATOM 1982 C CA . ASP A 1 249 ? -28.971 2.715 22.009 1.00 79.81 249 ASP A CA 1
ATOM 1983 C C . ASP A 1 249 ? -29.142 1.834 23.250 1.00 79.81 249 ASP A C 1
ATOM 1985 O O . ASP A 1 249 ? -30.210 1.798 23.872 1.00 79.81 249 ASP A O 1
ATOM 1989 N N . GLN A 1 250 ? -28.071 1.168 23.667 1.00 80.00 250 GLN A N 1
ATOM 1990 C CA . GLN A 1 250 ? -28.060 0.320 24.854 1.00 80.00 250 GLN A CA 1
ATOM 1991 C C . GLN A 1 250 ? -28.298 1.109 26.152 1.00 80.00 250 GLN A C 1
ATOM 1993 O O . GLN A 1 250 ? -29.011 0.642 27.046 1.00 80.00 250 GLN A O 1
ATOM 1998 N N . PHE A 1 251 ? -27.731 2.312 26.260 1.00 79.50 251 PHE A N 1
ATOM 1999 C CA . PHE A 1 251 ? -27.948 3.225 27.383 1.00 79.50 251 PHE A CA 1
ATOM 2000 C C . PHE A 1 251 ? -29.295 3.956 27.311 1.00 79.50 251 PHE A C 1
ATOM 2002 O O . PHE A 1 251 ? -29.655 4.660 28.261 1.00 79.50 251 PHE A O 1
ATOM 2009 N N . ARG A 1 252 ? -30.061 3.771 26.222 1.00 82.25 252 ARG A N 1
ATOM 2010 C CA . ARG A 1 252 ? -31.299 4.513 25.928 1.00 82.25 252 ARG A CA 1
ATOM 2011 C C . ARG A 1 252 ? -31.075 6.022 26.037 1.00 82.25 252 ARG A C 1
ATOM 2013 O O . ARG A 1 252 ? -31.865 6.748 26.647 1.00 82.25 252 ARG A O 1
ATOM 2020 N N . VAL A 1 253 ? -29.938 6.462 25.515 1.00 80.62 253 VAL A N 1
ATOM 2021 C CA . VAL A 1 253 ? -29.628 7.869 25.296 1.00 80.62 253 VAL A CA 1
ATOM 2022 C C . VAL A 1 253 ? -30.403 8.301 24.055 1.00 80.62 253 VAL A C 1
ATOM 2024 O O . VAL A 1 253 ? -30.418 7.573 23.065 1.00 80.62 253 VAL A O 1
ATOM 2027 N N . ASP A 1 254 ? -31.106 9.436 24.118 1.00 72.88 254 ASP A N 1
ATOM 2028 C CA . ASP A 1 254 ? -31.913 9.878 22.979 1.00 72.88 254 ASP A CA 1
ATOM 2029 C C . ASP A 1 254 ? -30.984 10.319 21.839 1.00 72.88 254 ASP A C 1
ATOM 2031 O O . ASP A 1 254 ? -30.213 11.278 21.969 1.00 72.88 254 ASP A O 1
ATOM 2035 N N . LEU A 1 255 ? -31.041 9.558 20.747 1.00 64.50 255 LEU A N 1
ATOM 2036 C CA . LEU A 1 255 ? -30.277 9.753 19.522 1.00 64.50 255 LEU A CA 1
ATOM 2037 C C . LEU A 1 255 ? -31.199 10.201 18.386 1.00 64.50 255 LEU A C 1
ATOM 2039 O O . LEU A 1 255 ? -31.168 9.640 17.285 1.00 64.50 255 LEU A O 1
ATOM 2043 N N . ARG A 1 256 ? -32.060 11.197 18.621 1.00 66.06 256 ARG A N 1
ATOM 2044 C CA . ARG A 1 256 ? -32.817 11.779 17.506 1.00 66.06 256 ARG A CA 1
ATOM 2045 C C . ARG A 1 256 ? -31.837 12.252 16.442 1.00 66.06 256 ARG A C 1
ATOM 2047 O O . ARG A 1 256 ? -30.744 12.736 16.724 1.00 66.06 256 ARG A O 1
ATOM 2054 N N . ARG A 1 257 ? -32.236 12.100 15.184 1.00 53.38 257 ARG A N 1
ATOM 2055 C CA . ARG A 1 257 ? -31.365 12.281 14.016 1.00 53.38 257 ARG A CA 1
ATOM 2056 C C . ARG A 1 257 ? -30.681 13.652 13.941 1.00 53.38 257 ARG A C 1
ATOM 2058 O O . ARG A 1 257 ? -29.568 13.741 13.429 1.00 53.38 257 ARG A O 1
ATOM 2065 N N . ARG A 1 258 ? -31.352 14.701 14.431 1.00 54.91 258 ARG A N 1
ATOM 2066 C CA . ARG A 1 258 ? -30.796 16.058 14.541 1.00 54.91 258 ARG A CA 1
ATOM 2067 C C . ARG A 1 258 ? -29.695 16.113 15.612 1.00 54.91 258 ARG A C 1
ATOM 2069 O O . ARG A 1 258 ? -28.619 16.633 15.348 1.00 54.91 258 ARG A O 1
ATOM 2076 N N . ASP A 1 259 ? -29.906 15.440 16.736 1.00 59.00 259 ASP A N 1
ATOM 2077 C CA . ASP A 1 259 ? -29.011 15.459 17.893 1.00 59.00 259 ASP A CA 1
ATOM 2078 C C . ASP A 1 259 ? -27.710 14.683 17.655 1.00 59.00 259 ASP A C 1
ATOM 2080 O O . ASP A 1 259 ? -26.670 15.087 18.151 1.00 59.00 259 ASP A O 1
ATOM 2084 N N . LEU A 1 260 ? -27.712 13.602 16.865 1.00 57.69 260 LEU A N 1
ATOM 2085 C CA . LEU A 1 260 ? -26.483 12.844 16.558 1.00 57.69 260 LEU A CA 1
ATOM 2086 C C . LEU A 1 260 ? -25.453 13.643 15.746 1.00 57.69 260 LEU A C 1
ATOM 2088 O O . LEU A 1 260 ? -24.256 13.421 15.894 1.00 57.69 260 LEU A O 1
ATOM 2092 N N . ARG A 1 261 ? -25.912 14.558 14.883 1.00 61.38 261 ARG A N 1
ATOM 2093 C CA . ARG A 1 261 ? -25.022 15.428 14.093 1.00 61.38 261 ARG A CA 1
ATOM 2094 C C . ARG A 1 261 ? -24.463 16.587 14.914 1.00 61.38 261 ARG A C 1
ATOM 2096 O O . ARG A 1 261 ? -23.431 17.141 14.554 1.00 61.38 261 ARG A O 1
ATOM 2103 N N . GLU A 1 262 ? -25.153 16.955 15.988 1.00 67.25 262 GLU A N 1
ATOM 2104 C CA . GLU A 1 262 ? -24.843 18.127 16.809 1.00 67.25 262 GLU A CA 1
ATOM 2105 C C . GLU A 1 262 ? -24.142 17.746 18.126 1.00 67.25 262 GLU A C 1
ATOM 2107 O O . GLU A 1 262 ? -23.346 18.520 18.663 1.00 67.25 262 GLU A O 1
ATOM 2112 N N . LYS A 1 263 ? -24.382 16.538 18.654 1.00 74.19 263 LYS A N 1
ATOM 2113 C CA . LYS A 1 263 ? -23.766 16.053 19.891 1.00 74.19 263 LYS A CA 1
ATOM 2114 C C . LYS A 1 263 ? -22.347 15.567 19.635 1.00 74.19 263 LYS A C 1
ATOM 2116 O O . LYS A 1 263 ? -22.099 14.601 18.920 1.00 74.19 263 LYS A O 1
ATOM 2121 N N . THR A 1 264 ? -21.402 16.191 20.329 1.00 83.88 264 THR A N 1
ATOM 2122 C CA . THR A 1 264 ? -20.026 15.693 20.374 1.00 83.88 264 THR A CA 1
ATOM 2123 C C . THR A 1 264 ? -19.947 14.388 21.176 1.00 83.88 264 THR A C 1
ATOM 2125 O O . THR A 1 264 ? -20.755 14.156 22.077 1.00 83.88 264 THR A O 1
ATOM 2128 N N . TRP A 1 265 ? -18.932 13.554 20.924 1.00 85.81 265 TRP A N 1
ATOM 2129 C CA . TRP A 1 265 ? -18.695 12.336 21.716 1.00 85.81 265 TRP A CA 1
ATOM 2130 C C . TRP A 1 265 ? -18.578 12.599 23.220 1.00 85.81 265 TRP A C 1
ATOM 2132 O O . TRP A 1 265 ? -19.061 11.801 24.015 1.00 85.81 265 TRP A O 1
ATOM 2142 N N . GLY A 1 266 ? -18.028 13.753 23.615 1.00 85.75 266 GLY A N 1
ATOM 2143 C CA . GLY A 1 266 ? -17.993 14.166 25.020 1.00 85.75 266 GLY A CA 1
ATOM 2144 C C . GLY A 1 266 ? -19.389 14.357 25.626 1.00 85.75 266 GLY A C 1
ATOM 2145 O O . GLY A 1 266 ? -19.623 13.950 26.761 1.00 85.75 266 GLY A O 1
ATOM 2146 N N . ASN A 1 267 ? -20.340 14.909 24.863 1.00 87.06 267 ASN A N 1
ATOM 2147 C CA . ASN A 1 267 ? -21.724 15.071 25.322 1.00 87.06 267 ASN A CA 1
ATOM 2148 C C . ASN A 1 267 ? -22.400 13.705 25.487 1.00 87.06 267 ASN A C 1
ATOM 2150 O O . ASN A 1 267 ? -23.016 13.447 26.518 1.00 87.06 267 ASN A O 1
ATOM 2154 N N . LEU A 1 268 ? -22.221 12.808 24.510 1.00 86.88 268 LEU A N 1
ATOM 2155 C CA . LEU A 1 268 ? -22.750 11.441 24.570 1.00 86.88 268 LEU A CA 1
ATOM 2156 C C . LEU A 1 268 ? -22.175 10.667 25.760 1.00 86.88 268 LEU A C 1
ATOM 2158 O O . LEU A 1 268 ? -22.926 10.047 26.509 1.00 86.88 268 LEU A O 1
ATOM 2162 N N . LEU A 1 269 ? -20.863 10.754 25.982 1.00 90.31 269 LEU A N 1
ATOM 2163 C CA . LEU A 1 269 ? -20.197 10.131 27.122 1.00 90.31 269 LEU A CA 1
ATOM 2164 C C . LEU A 1 269 ? -20.738 10.658 28.459 1.00 90.31 269 LEU A C 1
ATOM 2166 O O . LEU A 1 269 ? -20.991 9.874 29.373 1.00 90.31 269 LEU A O 1
ATOM 2170 N N . ASN A 1 270 ? -20.970 11.967 28.577 1.00 91.00 270 ASN A N 1
ATOM 2171 C CA . ASN A 1 270 ? -21.561 12.556 29.779 1.00 91.00 270 ASN A CA 1
ATOM 2172 C C . ASN A 1 270 ? -23.001 12.071 30.011 1.00 91.00 270 ASN A C 1
ATOM 2174 O O . ASN A 1 270 ? -23.358 11.722 31.137 1.00 91.00 270 ASN A O 1
ATOM 2178 N N . GLU A 1 271 ? -23.818 11.981 28.961 1.00 91.00 271 GLU A N 1
ATOM 2179 C CA . GLU A 1 271 ? -25.172 11.425 29.052 1.00 91.00 271 GLU A CA 1
ATOM 2180 C C . GLU A 1 271 ? -25.153 9.948 29.484 1.00 91.00 271 GLU A C 1
ATOM 2182 O O . GLU A 1 271 ? -25.910 9.563 30.380 1.00 91.00 271 GLU A O 1
ATOM 2187 N N . MET A 1 272 ? -24.245 9.135 28.931 1.00 89.50 272 MET A N 1
ATOM 2188 C CA . MET A 1 272 ? -24.048 7.740 29.347 1.00 89.50 272 MET A CA 1
ATOM 2189 C C . MET A 1 272 ? -23.629 7.646 30.820 1.00 89.50 272 MET A C 1
ATOM 2191 O O . MET A 1 272 ? -24.241 6.898 31.582 1.00 89.50 272 MET A O 1
ATOM 2195 N N . ARG A 1 273 ? -22.653 8.450 31.265 1.00 93.31 273 ARG A N 1
ATOM 2196 C CA . ARG A 1 273 ? -22.221 8.503 32.674 1.00 93.31 273 ARG A CA 1
ATOM 2197 C C . ARG A 1 273 ? -23.368 8.865 33.612 1.00 93.31 273 ARG A C 1
ATOM 2199 O O . ARG A 1 273 ? -23.541 8.214 34.640 1.00 93.31 273 ARG A O 1
ATOM 2206 N N . ASN A 1 274 ? -24.195 9.841 33.244 1.00 93.31 274 ASN A N 1
ATOM 2207 C CA . ASN A 1 274 ? -25.365 10.227 34.033 1.00 93.31 274 ASN A CA 1
ATOM 2208 C C . ASN A 1 274 ? -26.376 9.078 34.150 1.00 93.31 274 ASN A C 1
ATOM 2210 O O . ASN A 1 274 ? -26.882 8.810 35.242 1.00 93.31 274 ASN A O 1
ATOM 2214 N N . LYS A 1 275 ? -26.627 8.347 33.054 1.00 91.69 275 LYS A N 1
ATOM 2215 C CA . LYS A 1 275 ? -27.475 7.144 33.078 1.00 91.69 275 LYS A CA 1
ATOM 2216 C C . LYS A 1 275 ? -26.905 6.070 33.998 1.00 91.69 275 LYS A C 1
ATOM 2218 O O . LYS A 1 275 ? -27.663 5.507 34.781 1.00 91.69 275 LYS A O 1
ATOM 2223 N N . VAL A 1 276 ? -25.596 5.817 33.930 1.00 91.38 276 VAL A N 1
ATOM 2224 C CA . VAL A 1 276 ? -24.906 4.849 34.797 1.00 91.38 276 VAL A CA 1
ATOM 2225 C C . VAL A 1 276 ? -25.023 5.250 36.260 1.00 91.38 276 VAL A C 1
ATOM 2227 O O . VAL A 1 276 ? -25.423 4.432 37.083 1.00 91.38 276 VAL A O 1
ATOM 2230 N N . ASN A 1 277 ? -24.752 6.512 36.591 1.00 93.38 277 ASN A N 1
ATOM 2231 C CA . ASN A 1 277 ? -24.820 7.015 37.962 1.00 93.38 277 ASN A CA 1
ATOM 2232 C C . ASN A 1 277 ? -26.224 6.877 38.566 1.00 93.38 277 ASN A C 1
ATOM 2234 O O . ASN A 1 277 ? -26.336 6.505 39.734 1.00 93.38 277 ASN A O 1
ATOM 2238 N N . GLY A 1 278 ? -27.272 7.074 37.760 1.00 92.88 278 GLY A N 1
ATOM 2239 C CA . GLY A 1 278 ? -28.670 6.889 38.162 1.00 92.88 278 GLY A CA 1
ATOM 2240 C C . GLY A 1 278 ? -29.153 5.433 38.253 1.00 92.88 278 GLY A C 1
ATOM 2241 O O . GLY A 1 278 ? -30.312 5.203 38.601 1.00 92.88 278 GLY A O 1
ATOM 2242 N N . MET A 1 279 ? -28.324 4.431 37.935 1.00 89.81 279 MET A N 1
ATOM 2243 C CA . MET A 1 279 ? -28.714 3.022 38.070 1.00 89.81 279 MET A CA 1
ATOM 2244 C C . MET A 1 279 ? -28.830 2.611 39.542 1.00 89.81 279 MET A C 1
ATOM 2246 O O . MET A 1 279 ? -27.975 2.954 40.361 1.00 89.81 279 MET A O 1
ATOM 2250 N N . LYS A 1 280 ? -29.870 1.819 39.846 1.00 91.56 280 LYS A N 1
ATOM 2251 C CA . LYS A 1 280 ? -30.082 1.180 41.157 1.00 91.56 280 LYS A CA 1
ATOM 2252 C C . LYS A 1 280 ? -28.943 0.205 41.475 1.00 91.56 280 LYS A C 1
ATOM 2254 O O . LYS A 1 280 ? -28.420 -0.424 40.562 1.00 91.56 280 LYS A O 1
ATOM 2259 N N . GLU A 1 281 ? -28.642 0.025 42.758 1.00 91.62 281 GLU A N 1
ATOM 2260 C CA . GLU A 1 281 ? -27.573 -0.853 43.275 1.00 91.62 281 GLU A CA 1
ATOM 2261 C C . GLU A 1 281 ? -28.094 -1.837 44.343 1.00 91.62 281 GLU A C 1
ATOM 2263 O O . GLU A 1 281 ? -27.356 -2.314 45.194 1.00 91.62 281 GLU A O 1
ATOM 2268 N N . GLY A 1 282 ? -29.390 -2.157 44.324 1.00 90.56 282 GLY A N 1
ATOM 2269 C CA . GLY A 1 282 ? -30.030 -2.949 45.382 1.00 90.56 282 GLY A CA 1
ATOM 2270 C C . GLY A 1 282 ? -29.740 -4.455 45.346 1.00 90.56 282 GLY A C 1
ATOM 2271 O O . GLY A 1 282 ? -30.177 -5.175 46.236 1.00 90.56 282 GLY A O 1
ATOM 2272 N N . THR A 1 283 ? -29.052 -4.962 44.320 1.00 94.12 283 THR A N 1
ATOM 2273 C CA . THR A 1 283 ? -28.719 -6.390 44.167 1.00 94.12 283 THR A CA 1
ATOM 2274 C C . THR A 1 283 ? -27.319 -6.552 43.579 1.00 94.12 283 THR A C 1
ATOM 2276 O O . THR A 1 283 ? -26.871 -5.691 42.821 1.00 94.12 283 THR A O 1
ATOM 2279 N N . VAL A 1 284 ? -26.664 -7.692 43.828 1.00 90.62 284 VAL A N 1
ATOM 2280 C CA . VAL A 1 284 ? -25.334 -8.011 43.262 1.00 90.62 284 VAL A CA 1
ATOM 2281 C C . VAL A 1 284 ? -25.320 -7.850 41.736 1.00 90.62 284 VAL A C 1
ATOM 2283 O O . VAL A 1 284 ? -24.471 -7.151 41.195 1.00 90.62 284 VAL A O 1
ATOM 2286 N N . LYS A 1 285 ? -26.338 -8.374 41.038 1.00 86.31 285 LYS A N 1
ATOM 2287 C CA . LYS A 1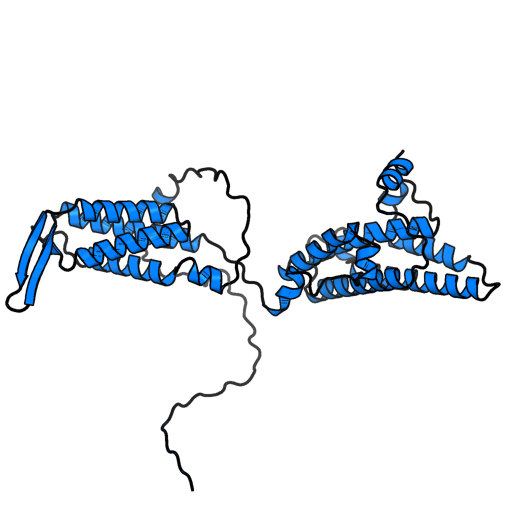 285 ? -26.469 -8.241 39.574 1.00 86.31 285 LYS A CA 1
ATOM 2288 C C . LYS A 1 285 ? -26.572 -6.786 39.102 1.00 86.31 285 LYS A C 1
ATOM 2290 O O . LYS A 1 285 ? -26.140 -6.459 37.999 1.00 86.31 285 LYS A O 1
ATOM 2295 N N . GLN A 1 286 ? -27.203 -5.917 39.891 1.00 87.38 286 GLN A N 1
ATOM 2296 C CA . GLN A 1 286 ? -27.315 -4.494 39.568 1.00 87.38 286 GLN A CA 1
ATOM 2297 C C . GLN A 1 286 ? -25.980 -3.768 39.760 1.00 87.38 286 GLN A C 1
ATOM 2299 O O . GLN A 1 286 ? -25.615 -2.967 38.902 1.00 87.38 286 GLN A O 1
ATOM 2304 N N . ILE A 1 287 ? -25.247 -4.100 40.827 1.00 89.56 287 ILE A N 1
ATOM 2305 C CA . ILE A 1 287 ? -23.901 -3.580 41.097 1.00 89.56 287 ILE A CA 1
ATOM 2306 C C . ILE A 1 287 ? -22.945 -3.995 39.970 1.00 89.56 287 ILE A C 1
ATOM 2308 O O . ILE A 1 287 ? -22.353 -3.133 39.328 1.00 89.56 287 ILE A O 1
ATOM 2312 N N . GLU A 1 288 ? -22.883 -5.287 39.633 1.00 87.19 288 GLU A N 1
ATOM 2313 C CA . GLU A 1 288 ? -22.040 -5.813 38.546 1.00 87.19 288 GLU A CA 1
ATOM 2314 C C . GLU A 1 288 ? -22.322 -5.132 37.200 1.00 87.19 288 GLU A C 1
ATOM 2316 O O . GLU A 1 288 ? -21.407 -4.769 36.455 1.00 87.19 288 GLU A O 1
ATOM 2321 N N . LYS A 1 289 ? -23.606 -4.923 36.878 1.00 85.38 289 LYS A N 1
ATOM 2322 C CA . LYS A 1 289 ? -24.010 -4.241 35.644 1.00 85.38 289 LYS A CA 1
ATOM 2323 C C . LYS A 1 289 ? -23.567 -2.778 35.635 1.00 85.38 289 LYS A C 1
ATOM 2325 O O . LYS A 1 289 ? -23.113 -2.291 34.599 1.00 85.38 289 LYS A O 1
ATOM 2330 N N . LYS A 1 290 ? -23.720 -2.075 36.759 1.00 89.38 290 LYS A N 1
ATOM 2331 C CA . LYS A 1 290 ? -23.313 -0.674 36.884 1.00 89.38 290 LYS A CA 1
ATOM 2332 C C . LYS A 1 290 ? -21.800 -0.530 36.746 1.00 89.38 290 LYS A C 1
ATOM 2334 O O . LYS A 1 290 ? -21.364 0.314 35.971 1.00 89.38 290 LYS A O 1
ATOM 2339 N N . GLU A 1 291 ? -21.023 -1.392 37.399 1.00 90.06 291 GLU A N 1
ATOM 2340 C CA . GLU A 1 291 ? -19.561 -1.419 37.268 1.00 90.06 291 GLU A CA 1
ATOM 2341 C C . GLU A 1 291 ? -19.115 -1.716 35.834 1.00 90.06 291 GLU A C 1
ATOM 2343 O O . GLU A 1 291 ? -18.287 -0.994 35.283 1.00 90.06 291 GLU A O 1
ATOM 2348 N N . SER A 1 292 ? -19.750 -2.684 35.167 1.00 87.31 292 SER A N 1
ATOM 2349 C CA . SER A 1 292 ? -19.470 -2.975 33.753 1.00 87.31 292 SER A CA 1
ATOM 2350 C C . SER A 1 292 ? -19.682 -1.744 32.862 1.00 87.31 292 SER A C 1
ATOM 2352 O O . SER A 1 292 ? -18.901 -1.478 31.952 1.00 87.31 292 SER A O 1
ATOM 2354 N N . PHE A 1 293 ? -20.730 -0.957 33.118 1.00 88.88 293 PHE A N 1
ATOM 2355 C CA . PHE A 1 293 ? -20.988 0.264 32.356 1.00 88.88 293 PHE A CA 1
ATOM 2356 C C . PHE A 1 293 ? -20.082 1.438 32.743 1.00 88.88 293 PHE A C 1
ATOM 2358 O O . PHE A 1 293 ? -19.743 2.240 31.873 1.00 88.88 293 PHE A O 1
ATOM 2365 N N . ARG A 1 294 ? -19.667 1.550 34.013 1.00 91.88 294 ARG A N 1
ATOM 2366 C CA . ARG A 1 294 ? -18.637 2.515 34.435 1.00 91.88 294 ARG A CA 1
ATOM 2367 C C . ARG A 1 294 ? -17.332 2.256 33.696 1.00 91.88 294 ARG A C 1
ATOM 2369 O O . ARG A 1 294 ? -16.752 3.192 33.152 1.00 91.88 294 ARG A O 1
ATOM 2376 N N . HIS A 1 295 ? -16.939 0.989 33.616 1.00 90.88 295 HIS A N 1
ATOM 2377 C CA . HIS A 1 295 ? -15.751 0.545 32.900 1.00 90.88 295 HIS A CA 1
ATOM 2378 C C . HIS A 1 295 ? -15.817 0.876 31.398 1.00 90.88 295 HIS A C 1
ATOM 2380 O O . HIS A 1 295 ? -14.913 1.524 30.877 1.00 90.88 295 HIS A O 1
ATOM 2386 N N . ILE A 1 296 ? -16.941 0.593 30.722 1.00 90.69 296 ILE A N 1
ATOM 2387 C CA . ILE A 1 296 ? -17.151 1.000 29.314 1.00 90.69 296 ILE A CA 1
ATOM 2388 C C . ILE A 1 296 ? -17.015 2.522 29.134 1.00 90.69 296 ILE A C 1
ATOM 2390 O O . ILE A 1 296 ? -16.359 2.976 28.198 1.00 90.69 296 ILE A O 1
ATOM 2394 N N . CYS A 1 297 ? -17.611 3.323 30.024 1.00 92.00 297 CYS A N 1
ATOM 2395 C CA . CYS A 1 297 ? -17.496 4.783 29.970 1.00 92.00 297 CYS A CA 1
ATOM 2396 C C . CYS A 1 297 ? -16.056 5.275 30.201 1.00 92.00 297 CYS A C 1
ATOM 2398 O O . CYS A 1 297 ? -15.675 6.304 29.646 1.00 92.00 297 CYS A O 1
ATOM 2400 N N . ALA A 1 298 ? -15.265 4.584 31.026 1.00 93.31 298 ALA A N 1
ATOM 2401 C CA . ALA A 1 298 ? -13.859 4.916 31.243 1.00 93.31 298 ALA A CA 1
ATOM 2402 C C . ALA A 1 298 ? -13.029 4.649 29.979 1.00 93.31 298 ALA A C 1
ATOM 2404 O O . ALA A 1 298 ? -12.335 5.543 29.506 1.00 93.31 298 ALA A O 1
ATOM 2405 N N . LEU A 1 299 ? -13.188 3.474 29.363 1.00 93.00 299 LEU A N 1
ATOM 2406 C CA . LEU A 1 299 ? -12.499 3.146 28.112 1.00 93.00 299 LEU A CA 1
ATOM 2407 C C . LEU A 1 299 ? -12.906 4.072 26.954 1.00 93.00 299 LEU A C 1
ATOM 2409 O O . LEU A 1 299 ? -12.072 4.452 26.134 1.00 93.00 299 LEU A O 1
ATOM 2413 N N . PHE A 1 300 ? -14.178 4.476 26.885 1.00 92.88 300 PHE A N 1
ATOM 2414 C CA . PHE A 1 300 ? -14.621 5.429 25.869 1.00 92.88 300 PHE A CA 1
ATOM 2415 C C . PHE A 1 300 ? -13.988 6.823 26.0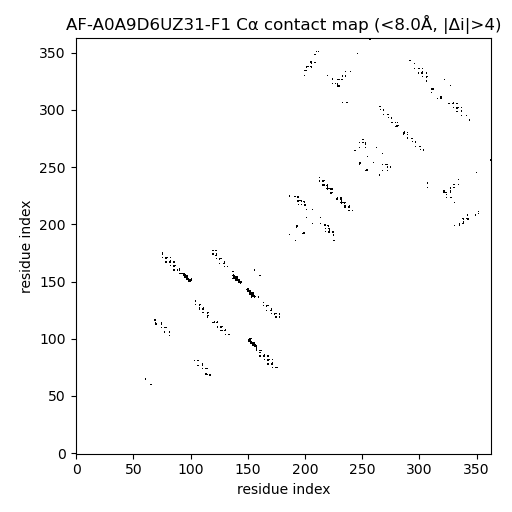67 1.00 92.88 300 PHE A C 1
ATOM 2417 O O . PHE A 1 300 ? -13.636 7.482 25.086 1.00 92.88 300 PHE A O 1
ATOM 2424 N N . ASP A 1 301 ? -13.780 7.262 27.313 1.00 93.25 301 ASP A N 1
ATOM 2425 C CA . ASP A 1 301 ? -13.035 8.494 27.619 1.00 93.25 301 ASP A CA 1
ATOM 2426 C C . ASP A 1 301 ? -11.589 8.421 27.122 1.00 93.25 301 ASP A C 1
ATOM 2428 O O . ASP A 1 301 ? -11.112 9.359 26.483 1.00 93.25 301 ASP A O 1
ATOM 2432 N N . ASP A 1 302 ? -10.921 7.290 27.362 1.00 92.81 302 ASP A N 1
ATOM 2433 C CA . ASP A 1 302 ? -9.549 7.038 26.918 1.00 92.81 302 ASP A CA 1
ATOM 2434 C C . ASP A 1 302 ? -9.421 7.153 25.397 1.00 92.81 302 ASP A C 1
ATOM 2436 O O . ASP A 1 302 ? -8.520 7.831 24.895 1.00 92.81 302 ASP A O 1
ATOM 2440 N N . VAL A 1 303 ? -10.353 6.550 24.650 1.00 92.12 303 VAL A N 1
ATOM 2441 C CA . VAL A 1 303 ? -10.381 6.688 23.189 1.00 92.12 303 VAL A CA 1
ATOM 2442 C C . VAL A 1 303 ? -10.629 8.138 22.786 1.00 92.12 303 VAL A C 1
ATOM 2444 O O . VAL A 1 303 ? -9.902 8.660 21.945 1.00 92.12 303 VAL A O 1
ATOM 2447 N N . CYS A 1 304 ? -11.596 8.821 23.411 1.00 88.81 304 CYS A N 1
ATOM 2448 C CA . CYS A 1 304 ? -11.868 10.229 23.121 1.00 88.81 304 CYS A CA 1
ATOM 2449 C C . CYS A 1 304 ? -10.624 11.103 23.299 1.00 88.81 304 CYS A C 1
ATOM 2451 O O . CYS A 1 304 ? -10.421 12.014 22.503 1.00 88.81 304 CYS A O 1
ATOM 2453 N N . ARG A 1 305 ? -9.800 10.847 24.321 1.00 87.38 305 ARG A N 1
ATOM 2454 C CA . ARG A 1 305 ? -8.545 11.577 24.549 1.00 87.38 305 ARG A CA 1
ATOM 2455 C C . ARG A 1 305 ? -7.486 11.247 23.501 1.00 87.38 305 ARG A C 1
ATOM 2457 O O . ARG A 1 305 ? -6.803 12.155 23.049 1.00 87.38 305 ARG A O 1
ATOM 2464 N N . ALA A 1 306 ? -7.372 9.984 23.092 1.00 86.06 306 ALA A N 1
ATOM 2465 C CA . ALA A 1 306 ? -6.398 9.559 22.086 1.00 86.06 306 ALA A CA 1
ATOM 2466 C C . ALA A 1 306 ? -6.740 10.052 20.668 1.00 86.06 306 ALA A C 1
ATOM 2468 O O . ALA A 1 306 ? -5.845 10.339 19.877 1.00 86.06 306 ALA A O 1
ATOM 2469 N N . THR A 1 307 ? -8.029 10.170 20.334 1.00 82.06 307 THR A N 1
ATOM 2470 C CA . THR A 1 307 ? -8.484 10.564 18.989 1.00 82.06 307 THR A CA 1
ATOM 2471 C C . THR A 1 307 ? -8.909 12.026 18.884 1.00 82.06 307 THR A C 1
ATOM 2473 O O . THR A 1 307 ? -9.156 12.502 17.780 1.00 82.06 307 THR A O 1
ATOM 2476 N N . ARG A 1 308 ? -9.028 12.768 19.993 1.00 72.06 308 ARG A N 1
ATOM 2477 C CA . ARG A 1 308 ? -9.210 14.225 19.948 1.00 72.06 308 ARG A CA 1
ATOM 2478 C C . ARG A 1 308 ? -7.855 14.896 20.014 1.00 72.06 308 ARG A C 1
ATOM 2480 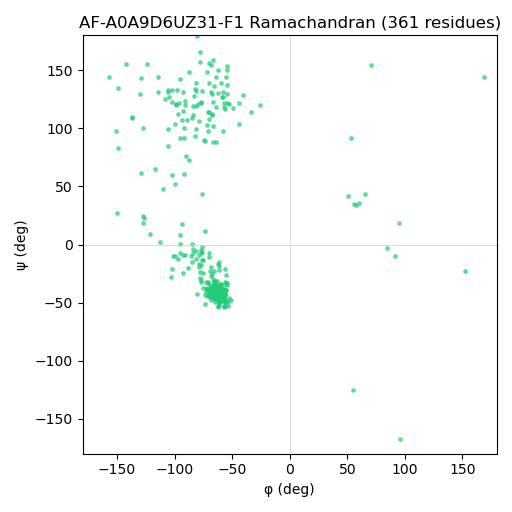O O . ARG A 1 308 ? -7.329 15.112 21.097 1.00 72.06 308 ARG A O 1
ATOM 2487 N N . ASN A 1 309 ? -7.354 15.320 18.862 1.00 61.00 309 ASN A N 1
ATOM 2488 C CA . ASN A 1 309 ? -6.404 16.417 18.836 1.00 61.00 309 ASN A CA 1
ATOM 2489 C C . ASN A 1 309 ? -7.203 17.741 18.849 1.00 61.00 309 ASN A C 1
ATOM 2491 O O . ASN A 1 309 ? -7.895 18.031 17.867 1.00 61.00 309 ASN A O 1
ATOM 2495 N N . PRO A 1 310 ? -7.153 18.545 19.932 1.00 52.53 310 PRO A N 1
ATOM 2496 C CA . PRO A 1 310 ? -7.831 19.843 20.001 1.00 52.53 310 PRO A CA 1
ATOM 2497 C C . PRO A 1 310 ? -7.431 20.776 18.857 1.00 52.53 310 PRO A C 1
ATOM 2499 O O . PRO A 1 310 ? -8.217 21.632 18.457 1.00 52.53 310 PRO A O 1
ATOM 2502 N N . LEU A 1 311 ? -6.231 20.578 18.308 1.00 44.31 311 LEU A N 1
ATOM 2503 C CA . LEU A 1 311 ? -5.707 21.359 17.209 1.00 44.31 311 LEU A CA 1
ATOM 2504 C C . LEU A 1 311 ? -6.571 21.181 15.949 1.00 44.31 311 LEU A C 1
ATOM 2506 O O . LEU A 1 311 ? -7.006 22.172 15.372 1.00 44.31 311 LEU A O 1
ATOM 2510 N N . LEU A 1 312 ? -6.946 19.956 15.570 1.00 45.47 312 LEU A N 1
ATOM 2511 C CA . LEU A 1 312 ? -7.667 19.682 14.314 1.00 45.47 312 LEU A CA 1
ATOM 2512 C C . LEU A 1 312 ? -9.123 20.187 14.275 1.00 45.47 312 LEU A C 1
ATOM 2514 O O . LEU A 1 312 ? -9.731 20.191 13.206 1.00 45.47 312 LEU A O 1
ATOM 2518 N N . HIS A 1 313 ? -9.696 20.622 15.405 1.00 52.16 313 HIS A N 1
ATOM 2519 C CA . HIS A 1 313 ? -11.128 20.925 15.500 1.00 52.16 313 HIS A CA 1
ATOM 2520 C C . HIS A 1 313 ? -11.551 22.379 15.246 1.00 52.16 313 HIS A C 1
ATOM 2522 O O . HIS A 1 313 ? -12.751 22.594 15.106 1.00 52.16 313 HIS A O 1
ATOM 2528 N N . ALA A 1 314 ? -10.638 23.350 15.128 1.00 44.62 314 ALA A N 1
ATOM 2529 C CA . ALA A 1 314 ? -10.840 24.628 14.421 1.00 44.62 314 ALA A CA 1
ATOM 2530 C C . ALA A 1 314 ? -9.696 25.612 14.722 1.00 44.62 314 ALA A C 1
ATOM 2532 O O . ALA A 1 314 ? -9.275 25.757 15.865 1.00 44.62 314 ALA A O 1
ATOM 2533 N N . LYS A 1 315 ? -9.340 26.400 13.696 1.00 41.66 315 LYS A N 1
ATOM 2534 C CA . LYS A 1 315 ? -8.646 27.709 13.716 1.00 41.66 315 LYS A CA 1
ATOM 2535 C C . LYS A 1 315 ? -7.123 27.809 13.633 1.00 41.66 315 LYS A C 1
ATOM 2537 O O . LYS A 1 315 ? -6.666 28.919 13.371 1.00 41.66 315 LYS A O 1
ATOM 2542 N N . ILE A 1 316 ? -6.333 26.746 13.735 1.00 42.56 316 ILE A N 1
ATOM 2543 C CA . ILE A 1 316 ? -4.875 26.882 13.564 1.00 42.56 316 ILE A CA 1
ATOM 2544 C C . ILE A 1 316 ? -4.493 26.300 12.198 1.00 42.56 316 ILE A C 1
ATOM 2546 O O . ILE A 1 316 ? -4.393 25.101 12.028 1.00 42.56 316 ILE A O 1
ATOM 2550 N N . MET A 1 317 ? -4.298 27.122 11.166 1.00 41.69 317 MET A N 1
ATOM 2551 C CA . MET A 1 317 ? -3.804 26.648 9.856 1.00 41.69 317 MET A CA 1
ATOM 2552 C C . MET A 1 317 ? -2.288 26.365 9.874 1.00 41.69 317 MET A C 1
ATOM 2554 O O . MET A 1 317 ? -1.581 26.770 8.966 1.00 41.69 317 MET A O 1
ATOM 2558 N N . ASN A 1 318 ? -1.792 25.709 10.929 1.00 46.03 318 ASN A N 1
ATOM 2559 C CA . ASN A 1 318 ? -0.384 25.328 11.131 1.00 46.03 318 ASN A CA 1
ATOM 2560 C C . ASN A 1 318 ? -0.256 24.032 11.963 1.00 46.03 318 ASN A C 1
ATOM 2562 O O . ASN A 1 318 ? 0.703 23.857 12.707 1.00 46.03 318 ASN A O 1
ATOM 2566 N N . ILE A 1 319 ? -1.258 23.152 11.923 1.00 52.44 319 ILE A N 1
ATOM 2567 C CA . ILE A 1 319 ? -1.336 22.017 12.851 1.00 52.44 319 ILE A CA 1
ATOM 2568 C C . ILE A 1 319 ? -0.501 20.863 12.335 1.00 52.44 319 ILE A C 1
ATOM 2570 O O . ILE A 1 319 ? -0.762 20.314 11.264 1.00 52.44 319 ILE A O 1
ATOM 2574 N N . GLU A 1 320 ? 0.478 20.503 13.150 1.00 55.25 320 GLU A N 1
ATOM 2575 C CA . GLU A 1 320 ? 1.241 19.271 13.062 1.00 55.25 320 GLU A CA 1
ATOM 2576 C C . GLU A 1 320 ? 0.266 18.089 12.939 1.00 55.25 320 GLU A C 1
ATOM 2578 O O . GLU A 1 320 ? -0.611 17.869 13.776 1.00 55.25 320 GLU A O 1
ATOM 2583 N N . SER A 1 321 ? 0.352 17.378 11.814 1.00 74.06 321 SER A N 1
ATOM 2584 C CA . SER A 1 321 ? -0.357 16.119 11.596 1.00 74.06 321 SER A CA 1
ATOM 2585 C C . SER A 1 321 ? -0.031 15.137 12.718 1.00 74.06 321 SER A C 1
ATOM 2587 O O . SER A 1 321 ? 1.107 15.151 13.174 1.00 74.06 321 SER A O 1
ATOM 2589 N N . TYR A 1 322 ? -0.965 14.239 13.062 1.00 82.94 322 TYR A N 1
ATOM 2590 C CA . TYR A 1 322 ? -0.677 13.101 13.942 1.00 82.94 322 TYR A CA 1
ATOM 2591 C C . TYR A 1 322 ? 0.683 12.482 13.621 1.00 82.94 322 TYR A C 1
ATOM 2593 O O . TYR A 1 322 ? 0.946 12.164 12.453 1.00 82.94 322 TYR A O 1
ATOM 2601 N N . ASP A 1 323 ? 1.525 12.306 14.631 1.00 91.69 323 ASP A N 1
ATOM 2602 C CA . ASP A 1 323 ? 2.768 11.570 14.456 1.00 91.69 323 ASP A CA 1
ATOM 2603 C C . ASP A 1 323 ? 2.533 10.047 14.511 1.00 91.69 323 ASP A C 1
ATOM 2605 O O . ASP A 1 323 ? 1.407 9.540 14.625 1.00 91.69 323 ASP A O 1
ATOM 2609 N N . GLU A 1 324 ? 3.613 9.287 14.343 1.00 93.44 324 GLU A N 1
ATOM 2610 C CA . GLU A 1 324 ? 3.551 7.830 14.355 1.00 93.44 324 GLU A CA 1
ATOM 2611 C C . GLU A 1 324 ? 3.153 7.263 15.726 1.00 93.44 324 GLU A C 1
ATOM 2613 O O . GLU A 1 324 ? 2.432 6.264 15.791 1.00 93.44 324 GLU A O 1
ATOM 2618 N N . GLU A 1 325 ? 3.617 7.867 16.818 1.00 94.12 325 GLU A N 1
ATOM 2619 C CA . GLU A 1 325 ? 3.345 7.395 18.171 1.00 94.12 325 GLU A CA 1
ATOM 2620 C C . GLU A 1 325 ? 1.902 7.688 18.578 1.00 94.12 325 GLU A C 1
ATOM 2622 O O . GLU A 1 325 ? 1.220 6.795 19.085 1.00 94.12 325 GLU A O 1
ATOM 2627 N N . GLU A 1 326 ? 1.405 8.884 18.279 1.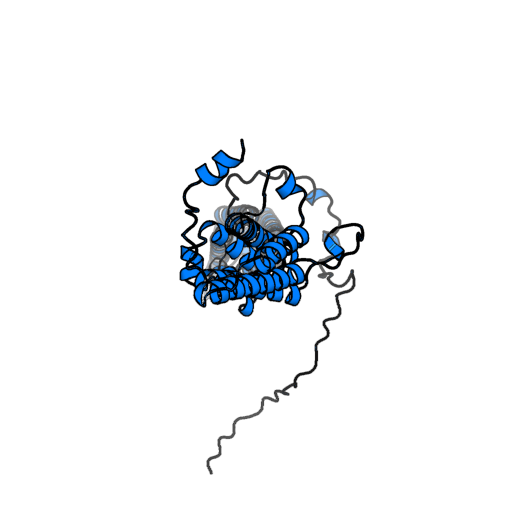00 92.56 326 GLU A N 1
ATOM 2628 C CA . GLU A 1 326 ? 0.024 9.274 18.534 1.00 92.56 326 GLU A CA 1
ATOM 2629 C C . GLU A 1 326 ? -0.957 8.384 17.764 1.00 92.56 326 GLU A C 1
ATOM 2631 O O . GLU A 1 326 ? -1.914 7.864 18.343 1.00 92.56 326 GLU A O 1
ATOM 2636 N N . ALA A 1 327 ? -0.704 8.138 16.472 1.00 94.19 327 ALA A N 1
ATOM 2637 C CA . ALA A 1 327 ? -1.553 7.255 15.676 1.00 94.19 327 ALA A CA 1
ATOM 2638 C C . ALA A 1 327 ? -1.509 5.806 16.177 1.00 94.19 327 ALA A C 1
ATOM 2640 O O . ALA A 1 327 ? -2.538 5.131 16.192 1.00 94.19 327 ALA A O 1
ATOM 2641 N N . ARG A 1 328 ? -0.344 5.326 16.628 1.00 95.81 328 ARG A N 1
ATOM 2642 C CA . ARG A 1 328 ? -0.214 3.995 17.236 1.00 95.81 328 ARG A CA 1
ATOM 2643 C C . ARG A 1 328 ? -0.996 3.905 18.543 1.00 95.81 328 ARG A C 1
ATOM 2645 O O . ARG A 1 328 ? -1.758 2.962 18.718 1.00 95.81 328 ARG A O 1
ATOM 2652 N N . ASN A 1 329 ? -0.868 4.899 19.419 1.00 94.88 329 ASN A N 1
ATOM 2653 C CA . ASN A 1 329 ? -1.634 4.961 20.661 1.00 94.88 329 ASN A CA 1
ATOM 2654 C C . ASN A 1 329 ? -3.146 4.987 20.373 1.00 94.88 329 ASN A C 1
ATOM 2656 O O . ASN A 1 329 ? -3.906 4.282 21.028 1.00 94.88 329 ASN A O 1
ATOM 2660 N N . ALA A 1 330 ? -3.595 5.720 19.349 1.00 94.69 330 ALA A N 1
ATOM 2661 C CA . ALA A 1 330 ? -4.993 5.694 18.926 1.00 94.69 330 ALA A CA 1
ATOM 2662 C C . ALA A 1 330 ? -5.445 4.290 18.474 1.00 94.69 330 ALA A C 1
ATOM 2664 O O . ALA A 1 330 ? -6.514 3.843 18.896 1.00 94.69 330 ALA A O 1
ATOM 2665 N N . ILE A 1 331 ? -4.636 3.580 17.670 1.00 96.38 331 ILE A N 1
ATOM 2666 C CA . ILE A 1 331 ? -4.903 2.181 17.281 1.00 96.38 331 ILE A CA 1
ATOM 2667 C C . ILE A 1 331 ? -5.062 1.315 18.532 1.00 96.38 331 ILE A C 1
ATOM 2669 O O . ILE A 1 331 ? -6.083 0.645 18.683 1.00 96.38 331 ILE A O 1
ATOM 2673 N N . ASP A 1 332 ? -4.085 1.360 19.440 1.00 95.94 332 ASP A N 1
ATOM 2674 C CA . ASP A 1 332 ? -4.037 0.502 20.624 1.00 95.94 332 ASP A CA 1
ATOM 2675 C C . ASP A 1 332 ? -5.256 0.732 21.533 1.00 95.94 332 ASP A C 1
ATOM 2677 O O . ASP A 1 332 ? -5.888 -0.222 21.993 1.00 95.94 332 ASP A O 1
ATOM 2681 N N . ARG A 1 333 ? -5.650 1.996 21.742 1.00 95.81 333 ARG A N 1
ATOM 2682 C CA . ARG A 1 333 ? -6.814 2.363 22.569 1.00 95.81 333 ARG A CA 1
ATOM 2683 C C . ARG A 1 333 ? -8.125 1.894 21.957 1.00 95.81 333 ARG A C 1
ATOM 2685 O O . ARG A 1 333 ? -8.961 1.343 22.673 1.00 95.81 333 ARG A O 1
ATOM 2692 N N . VAL A 1 334 ? -8.301 2.067 20.647 1.00 95.88 334 VAL A N 1
ATOM 2693 C CA . VAL A 1 334 ? -9.493 1.571 19.946 1.00 95.88 334 VAL A CA 1
ATOM 2694 C C . VAL A 1 334 ? -9.526 0.046 19.982 1.00 95.88 334 VAL A C 1
ATOM 2696 O O . VAL A 1 334 ? -10.543 -0.525 20.361 1.00 95.88 334 VAL A O 1
ATOM 2699 N N . MET A 1 335 ? -8.418 -0.633 19.677 1.00 95.19 335 MET A N 1
ATOM 2700 C CA . MET A 1 335 ? -8.336 -2.095 19.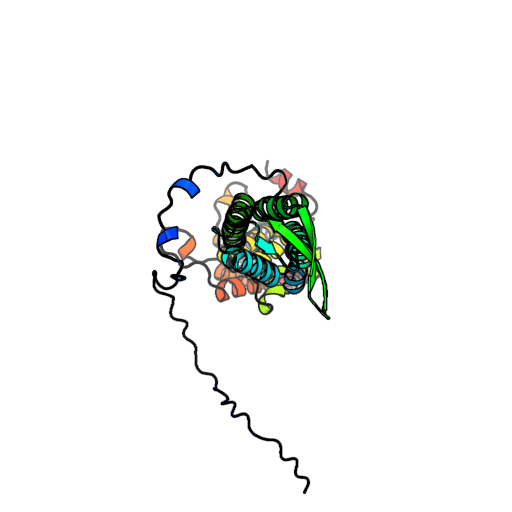753 1.00 95.19 335 MET A CA 1
ATOM 2701 C C . MET A 1 335 ? -8.705 -2.618 21.135 1.00 95.19 335 MET A C 1
ATOM 2703 O O . MET A 1 335 ? -9.518 -3.538 21.247 1.00 95.19 335 MET A O 1
ATOM 2707 N N . TRP A 1 336 ? -8.127 -2.030 22.181 1.00 94.44 336 TRP A N 1
ATOM 2708 C CA . TRP A 1 336 ? -8.398 -2.438 23.551 1.00 94.44 336 TRP A CA 1
ATOM 2709 C C . TRP A 1 336 ? -9.868 -2.232 23.914 1.00 94.44 336 TRP A C 1
ATOM 2711 O O . TRP A 1 336 ? -10.511 -3.171 24.381 1.00 94.44 336 TRP A O 1
ATOM 2721 N N . PHE A 1 337 ? -10.429 -1.061 23.601 1.00 94.38 337 PHE A N 1
ATOM 2722 C CA . PHE A 1 337 ? -11.835 -0.759 23.848 1.00 94.38 337 PHE A CA 1
ATOM 2723 C C . PHE A 1 337 ? -12.788 -1.740 23.155 1.00 94.38 337 PHE A C 1
ATOM 2725 O O . PHE A 1 337 ? -13.694 -2.273 23.796 1.00 94.38 337 PHE A O 1
ATOM 2732 N N . ILE A 1 338 ? -12.581 -2.022 21.865 1.00 93.25 338 ILE A N 1
ATOM 2733 C CA . ILE A 1 338 ? -13.452 -2.926 21.100 1.00 93.25 338 ILE A CA 1
ATOM 2734 C C . ILE A 1 338 ? -13.353 -4.366 21.606 1.00 93.25 338 ILE A C 1
ATOM 2736 O O . ILE A 1 338 ? -14.375 -5.045 21.748 1.00 93.25 338 ILE A O 1
ATOM 2740 N N . ASN A 1 339 ? -12.141 -4.836 21.903 1.00 92.50 339 ASN A N 1
ATOM 2741 C CA . ASN A 1 339 ? -11.934 -6.180 22.434 1.00 92.50 339 ASN A CA 1
ATOM 2742 C C . ASN A 1 339 ? -12.592 -6.353 23.801 1.00 92.50 339 ASN A C 1
ATOM 2744 O O . ASN A 1 339 ? -13.292 -7.340 24.030 1.00 92.50 339 ASN A O 1
ATOM 2748 N N . ASP A 1 340 ? -12.422 -5.377 24.685 1.00 90.56 340 ASP A N 1
ATOM 2749 C CA . ASP A 1 340 ? -12.998 -5.439 26.019 1.00 90.56 340 ASP A CA 1
ATOM 2750 C C . ASP A 1 340 ? -14.532 -5.341 25.977 1.00 90.56 340 ASP A C 1
ATOM 2752 O O . ASP A 1 340 ? -15.240 -6.151 26.581 1.00 90.56 340 ASP A O 1
ATOM 2756 N N . LEU A 1 341 ? -15.075 -4.464 25.126 1.00 89.38 341 LEU A N 1
ATOM 2757 C CA . LEU A 1 341 ? -16.513 -4.382 24.870 1.00 89.38 341 LEU A CA 1
ATOM 2758 C C . LEU A 1 341 ? -17.091 -5.714 24.349 1.00 89.38 341 LEU A C 1
ATOM 2760 O O . LEU A 1 341 ? -18.192 -6.128 24.741 1.00 89.38 341 LEU A O 1
ATOM 2764 N N . ALA A 1 342 ? -16.355 -6.429 23.494 1.00 88.88 342 ALA A N 1
ATOM 2765 C CA . ALA A 1 342 ? -16.755 -7.749 23.009 1.00 88.88 342 ALA A CA 1
ATOM 2766 C C . ALA A 1 342 ? -16.776 -8.812 24.125 1.00 88.88 342 ALA A C 1
ATOM 2768 O O . ALA A 1 342 ? -17.624 -9.718 24.110 1.00 88.88 342 ALA A O 1
ATOM 2769 N N . LEU A 1 343 ? -15.888 -8.698 25.120 1.00 85.62 343 LEU A N 1
ATOM 2770 C CA . LEU A 1 343 ? -15.832 -9.584 26.284 1.00 85.62 343 LEU A CA 1
ATOM 2771 C C . LEU A 1 343 ? -16.972 -9.319 27.268 1.00 85.62 343 LEU A C 1
ATOM 2773 O O . LEU A 1 343 ? -17.706 -10.261 27.578 1.00 85.62 343 LEU A O 1
ATOM 2777 N N . LEU A 1 344 ? -17.167 -8.058 27.668 1.00 76.94 344 LEU A N 1
ATOM 2778 C CA . LEU A 1 344 ? -18.192 -7.617 28.628 1.00 76.94 344 LEU A CA 1
ATOM 2779 C C . LEU A 1 344 ? -19.618 -7.904 28.166 1.00 76.94 344 LEU A C 1
ATOM 2781 O O . LEU A 1 344 ? -20.563 -7.957 28.958 1.00 76.94 344 LEU A O 1
ATOM 2785 N N . SER A 1 345 ? -19.807 -8.077 26.863 1.00 58.12 345 SER A N 1
ATOM 2786 C CA . SER A 1 345 ? -21.130 -8.224 26.298 1.00 58.12 345 SER A CA 1
ATOM 2787 C C . SER A 1 345 ? -21.758 -9.599 26.563 1.00 58.12 345 SER A C 1
ATOM 2789 O O . SER A 1 345 ? -21.715 -10.495 25.724 1.00 58.12 345 SER A O 1
ATOM 2791 N N . ARG A 1 346 ? -22.472 -9.686 27.699 1.00 57.31 346 ARG A N 1
ATOM 2792 C CA . ARG A 1 346 ? -23.849 -10.232 27.783 1.00 57.31 346 ARG A CA 1
ATOM 2793 C C . ARG A 1 346 ? -24.889 -9.265 27.184 1.00 57.31 346 ARG A C 1
ATOM 2795 O O . ARG A 1 346 ? -26.086 -9.421 27.409 1.00 57.31 346 ARG A O 1
ATOM 2802 N N . LEU A 1 347 ? -24.435 -8.226 26.477 1.00 52.16 347 LEU A N 1
ATOM 2803 C CA . LEU A 1 347 ? -25.285 -7.398 25.635 1.00 52.16 347 LEU A CA 1
ATOM 2804 C C . LEU A 1 347 ? -26.030 -8.342 24.705 1.00 52.16 347 LEU A C 1
ATOM 2806 O O . LEU A 1 347 ? -25.389 -9.117 23.994 1.00 52.16 347 LEU A O 1
ATOM 2810 N N . THR A 1 348 ? -27.364 -8.313 24.761 1.00 45.84 348 THR A N 1
ATOM 2811 C CA . THR A 1 348 ? -28.193 -8.868 23.692 1.00 45.84 348 THR A CA 1
ATOM 2812 C C . THR A 1 348 ? -27.562 -8.401 22.402 1.00 45.84 348 THR A C 1
ATOM 2814 O O . THR A 1 348 ? -27.369 -7.193 22.258 1.00 45.84 348 THR A O 1
ATOM 2817 N N . VAL A 1 349 ? -27.173 -9.351 21.550 1.00 45.88 349 VAL A N 1
ATOM 2818 C CA . VAL A 1 349 ? -26.730 -9.083 20.186 1.00 45.88 349 VAL A CA 1
ATOM 2819 C C . VAL A 1 349 ? -27.724 -8.072 19.633 1.00 45.88 349 VAL A C 1
ATOM 2821 O O . VAL A 1 349 ? -28.884 -8.404 19.399 1.00 45.88 349 VAL A O 1
ATOM 2824 N N . ILE A 1 350 ? -27.322 -6.803 19.558 1.00 50.22 350 ILE A N 1
ATOM 2825 C CA . ILE A 1 350 ? -28.035 -5.877 18.701 1.00 50.22 350 ILE A CA 1
ATOM 2826 C C . ILE A 1 350 ? -27.698 -6.452 17.340 1.00 50.22 350 ILE A C 1
ATOM 2828 O O . ILE A 1 350 ? -26.526 -6.540 16.982 1.00 50.22 350 ILE A O 1
ATOM 2832 N N . ASP A 1 351 ? -28.703 -7.013 16.682 1.00 51.19 351 ASP A N 1
ATOM 2833 C CA . ASP A 1 351 ? -28.520 -7.651 15.395 1.00 51.19 351 ASP A CA 1
ATOM 2834 C C . ASP A 1 351 ? -28.150 -6.577 14.367 1.00 51.19 351 ASP A C 1
ATOM 2836 O O . ASP A 1 351 ? -28.999 -5.962 13.722 1.00 51.19 351 ASP A O 1
ATOM 2840 N N . PHE A 1 352 ? -26.848 -6.321 14.259 1.00 51.09 352 PHE A N 1
ATOM 2841 C CA . PHE A 1 352 ? -26.258 -5.389 13.307 1.00 51.09 352 PHE A CA 1
ATOM 2842 C C . PHE A 1 352 ? -26.348 -5.900 11.868 1.00 51.09 352 PHE A C 1
ATOM 2844 O O . PHE A 1 352 ? -26.032 -5.153 10.943 1.00 51.09 352 PHE A O 1
ATOM 2851 N N . THR A 1 353 ? -26.795 -7.145 11.662 1.00 48.94 353 THR A N 1
ATOM 2852 C CA . THR A 1 353 ? -27.093 -7.667 10.327 1.00 48.94 353 THR A CA 1
ATOM 2853 C C . THR A 1 353 ? -28.464 -7.232 9.826 1.00 48.94 353 THR A C 1
ATOM 2855 O O . THR A 1 353 ? -28.763 -7.459 8.659 1.00 48.94 353 THR A O 1
ATOM 2858 N N . ASN A 1 354 ? -29.272 -6.552 10.654 1.00 51.75 354 ASN A N 1
ATOM 2859 C CA . ASN A 1 354 ? -30.545 -5.976 10.246 1.00 51.75 354 ASN A CA 1
ATOM 2860 C C . ASN A 1 354 ? -30.383 -4.507 9.782 1.00 51.75 354 ASN A C 1
ATOM 2862 O O . ASN A 1 354 ? -30.504 -3.580 10.594 1.00 51.75 354 ASN A O 1
ATOM 2866 N N . PRO A 1 355 ? -30.161 -4.241 8.477 1.00 52.22 355 PRO A N 1
ATOM 2867 C CA . PRO A 1 355 ? -30.063 -2.884 7.937 1.00 52.22 355 PRO A CA 1
ATOM 2868 C C . PRO A 1 355 ? -31.348 -2.056 8.119 1.00 52.22 355 PRO A C 1
ATOM 2870 O O . PRO A 1 355 ? -31.307 -0.828 7.991 1.00 52.22 355 PRO A O 1
ATOM 2873 N N . ASP A 1 356 ? -32.487 -2.677 8.443 1.00 50.69 356 ASP A N 1
ATOM 2874 C CA . ASP A 1 356 ? -33.748 -1.968 8.664 1.00 50.69 356 ASP A CA 1
ATOM 2875 C C . ASP A 1 356 ? -33.836 -1.304 10.041 1.00 50.69 356 ASP A C 1
ATOM 2877 O O . ASP A 1 356 ? -34.597 -0.347 10.189 1.00 50.69 356 ASP A O 1
ATOM 2881 N N . LEU A 1 357 ? -33.025 -1.715 11.028 1.00 51.19 357 LEU A N 1
ATOM 2882 C CA . LEU A 1 357 ? -32.883 -0.967 12.286 1.00 51.19 357 LEU A CA 1
ATOM 2883 C C . LEU A 1 357 ? -32.314 0.435 12.034 1.00 51.19 357 LEU A C 1
ATOM 2885 O O . LEU A 1 357 ? -32.777 1.405 12.638 1.00 51.19 357 LEU A O 1
ATOM 2889 N N . PHE A 1 358 ? -31.398 0.559 11.068 1.00 49.78 358 PHE A N 1
ATOM 2890 C CA . PHE A 1 358 ? -30.923 1.858 10.598 1.00 49.78 358 PHE A CA 1
ATOM 2891 C C . PHE A 1 358 ? -32.021 2.609 9.841 1.00 49.78 358 PHE A C 1
ATOM 2893 O O . PHE A 1 358 ? -32.257 3.780 10.117 1.00 49.78 358 PHE A O 1
ATOM 2900 N N . LYS A 1 359 ? -32.756 1.963 8.927 1.00 48.72 359 LYS A N 1
ATOM 2901 C CA . LYS A 1 359 ? -33.776 2.649 8.107 1.00 48.72 359 LYS A CA 1
ATOM 2902 C C . LYS A 1 359 ? -35.031 3.079 8.883 1.00 48.72 359 LYS A C 1
ATOM 2904 O O . LYS A 1 359 ? -35.608 4.112 8.545 1.00 48.72 359 LYS A O 1
ATOM 2909 N N . LYS A 1 360 ? -35.465 2.340 9.915 1.00 46.44 360 LYS A N 1
ATOM 2910 C CA . LYS A 1 360 ? -36.716 2.619 10.656 1.00 46.44 360 LYS A CA 1
ATOM 2911 C C . LYS A 1 360 ? -36.649 3.802 11.622 1.00 46.44 360 LYS A C 1
ATOM 2913 O O . LYS A 1 360 ? -37.690 4.381 11.891 1.00 46.44 360 LYS A O 1
ATOM 2918 N N . ARG A 1 361 ? -35.469 4.180 12.123 1.00 45.34 361 ARG A N 1
ATOM 2919 C CA . ARG A 1 361 ? -35.277 5.375 12.984 1.00 45.34 361 ARG A CA 1
ATOM 2920 C C . ARG A 1 361 ? -34.829 6.623 12.218 1.00 45.34 361 ARG A C 1
ATOM 2922 O O . ARG A 1 361 ? -34.572 7.677 12.793 1.00 45.34 361 ARG A O 1
ATOM 2929 N N . ILE A 1 362 ? -34.684 6.466 10.908 1.00 40.84 362 ILE A N 1
ATOM 2930 C CA . ILE A 1 362 ? -34.280 7.494 9.955 1.00 40.84 362 ILE A CA 1
ATOM 2931 C C . ILE A 1 362 ? -35.502 8.275 9.425 1.00 40.84 362 ILE A C 1
ATOM 2933 O O . ILE A 1 362 ? -35.336 9.404 8.960 1.00 40.84 362 ILE A O 1
ATOM 2937 N N . ARG A 1 363 ? -36.711 7.717 9.531 1.00 32.22 363 ARG A N 1
ATOM 2938 C CA . ARG A 1 363 ? -37.984 8.438 9.381 1.00 32.22 363 ARG A CA 1
ATOM 2939 C C . ARG A 1 363 ? -38.477 8.874 10.750 1.00 32.22 363 ARG A C 1
ATOM 2941 O O . ARG A 1 363 ? -39.073 9.968 10.802 1.00 32.22 363 ARG A O 1
#

Solvent-accessible surface area (backbone atoms only — not comparable to full-atom values): 21661 Å² total; per-residue (Å²): 137,85,85,83,90,78,86,87,80,92,73,80,85,79,76,95,70,87,80,79,77,75,75,79,60,96,77,83,81,75,80,90,66,69,80,83,71,80,72,65,73,78,79,77,79,77,73,78,80,74,79,72,86,85,80,82,71,93,77,91,70,57,70,68,59,53,54,72,56,32,54,66,66,59,50,50,53,51,44,52,50,52,30,54,54,39,69,68,54,68,64,84,48,80,68,42,68,42,74,58,48,66,61,54,50,53,49,29,52,49,44,36,53,41,28,53,61,61,66,36,63,70,33,27,56,43,30,47,51,51,39,51,45,65,73,68,54,46,54,85,40,79,44,77,53,77,94,80,42,76,46,64,23,32,39,31,49,44,66,52,48,51,49,50,34,50,49,33,53,51,32,47,54,40,43,55,48,57,57,70,69,59,83,85,87,83,74,59,77,92,33,46,38,24,54,77,28,78,69,41,61,69,47,70,64,26,45,72,74,42,60,85,40,49,61,35,40,39,49,17,18,35,25,47,45,70,72,33,21,56,59,14,48,51,27,48,49,54,38,45,52,58,52,51,54,54,48,34,59,75,65,66,47,89,68,51,74,71,48,58,79,68,52,50,70,68,54,53,52,50,54,48,50,53,52,48,70,71,52,70,65,91,42,73,72,37,41,55,51,42,51,54,49,50,52,52,54,50,46,51,50,52,36,51,58,52,69,52,58,76,59,83,76,67,90,57,99,76,66,80,67,55,45,72,65,55,33,48,51,31,50,52,42,46,49,50,41,50,36,50,53,42,67,70,48,83,59,73,78,73,64,80,86,46,68,57,68,62,56,66,73,72,112

Nearest PDB structures (foldseek):
  4ib4-assembly1_A  TM=1.517E-01  e=1.417E+00  Homo sapiens
  6drz-assembly1_A  TM=1.427E-01  e=3.518E+00  Homo sapiens

Foldseek 3Di:
DDDDDDDDDDDDDDDDDDPPPDDDDPPPDDDDDPPVPPDDPVVPPPDDPDPDDPPDDDDDDDPVCVCVLAPLVLLLVLLVVLLVLLVVDDLPDAFDWDFPLVVQLVSLVVNLVRCVSVVLVVLNVLSVVSNVLSVPFADWDWDQPDPPGTTTIGGGGSVSSVVSNVSSVVSNVSSCVSVVPDDDDDFDPVLVCLQVVVVQDADPLLCVLCVPLRVLSNQLSNCLRRFVLQSSLVSLVVSVLVVLVVVCVVLVPDPQPVCSVVDDLVNSLVSLVVSLVPFDDPDPVSVLVSVLSVVLSVLSVQLCVLSDDVVPPDDDPPDDRDGSVSSVSNSVSSNVSSNSVSVSPVPDRPPPVPCVVVVVSVD

Mean predicted aligned error: 12.51 Å

pLDDT: mean 77.59, std 22.42, range [25.97, 98.06]